Protein AF-A0A2N1MNB7-F1 (afdb_monomer)

Radius of gyration: 31.34 Å; Cα contacts (8 Å, |Δi|>4): 241; chains: 1; bounding box: 76×73×73 Å

Structure (mmCIF, N/CA/C/O backbone):
data_AF-A0A2N1MNB7-F1
#
_entry.id   AF-A0A2N1MNB7-F1
#
loop_
_atom_site.group_PDB
_atom_site.id
_atom_site.type_symbol
_atom_site.label_atom_id
_atom_site.label_alt_id
_atom_site.label_comp_id
_atom_site.label_asym_id
_atom_site.label_entity_id
_atom_site.label_seq_id
_atom_site.pdbx_PDB_ins_code
_atom_site.Cartn_x
_atom_site.Cartn_y
_atom_site.Cartn_z
_atom_site.occupancy
_atom_site.B_iso_or_equiv
_atom_site.auth_seq_id
_atom_site.auth_comp_id
_atom_site.auth_asym_id
_atom_site.auth_atom_id
_atom_site.pdbx_PDB_model_num
ATOM 1 N N . MET A 1 1 ? 41.362 -45.609 -21.503 1.00 34.69 1 MET A N 1
ATOM 2 C CA . MET A 1 1 ? 40.284 -44.668 -21.123 1.00 34.69 1 MET A CA 1
ATOM 3 C C . MET A 1 1 ? 40.619 -43.287 -21.673 1.00 34.69 1 MET A C 1
ATOM 5 O O . MET A 1 1 ? 41.520 -42.643 -21.159 1.00 34.69 1 MET A O 1
ATOM 9 N N . GLN A 1 2 ? 39.961 -42.861 -22.754 1.00 31.47 2 GLN A N 1
ATOM 10 C CA . GLN A 1 2 ? 40.048 -41.483 -23.252 1.00 31.47 2 GLN A CA 1
ATOM 11 C C . GLN A 1 2 ? 38.965 -40.651 -22.557 1.00 31.47 2 GLN A C 1
ATOM 13 O O . GLN A 1 2 ? 37.778 -40.860 -22.799 1.00 31.47 2 GLN A O 1
ATOM 18 N N . LEU A 1 3 ? 39.362 -39.713 -21.697 1.00 33.50 3 LEU A N 1
ATOM 19 C CA . LEU A 1 3 ? 38.457 -38.694 -21.170 1.00 33.50 3 LEU A CA 1
ATOM 20 C C . LEU A 1 3 ? 38.326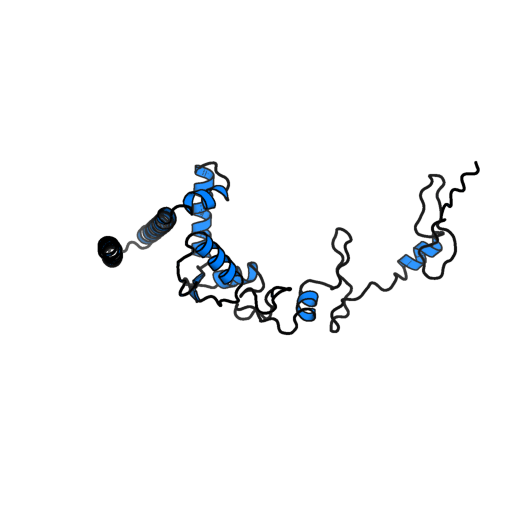 -37.576 -22.213 1.00 33.50 3 LEU A C 1
ATOM 22 O O . LEU A 1 3 ? 39.168 -36.687 -22.310 1.00 33.50 3 LEU A O 1
ATOM 26 N N . LYS A 1 4 ? 37.258 -37.633 -23.016 1.00 33.41 4 LYS A N 1
ATOM 27 C CA . LYS A 1 4 ? 36.781 -36.490 -23.804 1.00 33.41 4 LYS A CA 1
ATOM 28 C C . LYS A 1 4 ? 36.233 -35.439 -22.837 1.00 33.41 4 LYS A C 1
ATOM 30 O O . LYS A 1 4 ? 35.084 -35.531 -22.419 1.00 33.41 4 LYS A O 1
ATOM 35 N N . MET A 1 5 ? 37.023 -34.421 -22.504 1.00 36.34 5 MET A N 1
ATOM 36 C CA . MET A 1 5 ? 36.460 -33.182 -21.965 1.00 36.34 5 MET A CA 1
ATOM 37 C C . MET A 1 5 ? 35.874 -32.375 -23.126 1.00 36.34 5 MET A C 1
ATOM 39 O O . MET A 1 5 ? 36.604 -31.736 -23.883 1.00 36.34 5 MET A O 1
ATOM 43 N N . SER A 1 6 ? 34.549 -32.408 -23.292 1.00 40.34 6 SER A N 1
ATOM 44 C CA . SER A 1 6 ? 33.853 -31.460 -24.163 1.00 40.34 6 SER A CA 1
ATOM 45 C C . SER A 1 6 ? 33.857 -30.080 -23.497 1.00 40.34 6 SER A C 1
ATOM 47 O O . SER A 1 6 ? 32.916 -29.704 -22.801 1.00 40.34 6 SER A O 1
ATOM 49 N N . SER A 1 7 ? 34.936 -29.321 -23.679 1.00 43.44 7 SER A N 1
ATOM 50 C CA . SER A 1 7 ? 34.933 -27.893 -23.365 1.00 43.44 7 SER A CA 1
ATOM 51 C C . SER A 1 7 ? 34.082 -27.192 -24.421 1.00 43.44 7 SER A C 1
ATOM 53 O O . SER A 1 7 ? 34.514 -26.984 -25.559 1.00 43.44 7 SER A O 1
ATOM 55 N N . SER A 1 8 ? 32.831 -26.889 -24.078 1.00 56.19 8 SER A N 1
ATOM 56 C CA . SER A 1 8 ? 31.993 -25.990 -24.863 1.00 56.19 8 SER A CA 1
ATOM 57 C C . SER A 1 8 ? 32.656 -24.613 -24.849 1.00 56.19 8 SER A C 1
ATOM 59 O O . SER A 1 8 ? 32.482 -23.847 -23.901 1.00 56.19 8 SER A O 1
ATOM 61 N N . ARG A 1 9 ? 33.467 -24.311 -25.871 1.00 64.62 9 ARG A N 1
ATOM 62 C CA . ARG A 1 9 ? 34.079 -22.987 -26.033 1.00 64.62 9 ARG A CA 1
ATOM 63 C C . ARG A 1 9 ? 32.958 -21.950 -26.021 1.00 64.62 9 ARG A C 1
ATOM 65 O O . ARG A 1 9 ? 32.086 -21.995 -26.889 1.00 64.62 9 ARG A O 1
ATOM 72 N N . GLN A 1 10 ? 32.965 -21.047 -25.040 1.00 80.81 10 GLN A N 1
ATOM 73 C CA . GLN A 1 10 ? 32.006 -19.947 -25.003 1.00 80.81 10 GLN A CA 1
ATOM 74 C C . GLN A 1 10 ? 32.155 -19.126 -26.289 1.00 80.81 10 GLN A C 1
ATOM 76 O O . GLN A 1 10 ? 33.264 -18.798 -26.714 1.00 80.81 10 GLN A O 1
ATOM 81 N N . ILE A 1 11 ? 31.036 -18.870 -26.958 1.00 89.06 11 ILE A N 1
ATOM 82 C CA . ILE A 1 11 ? 30.972 -18.095 -28.199 1.00 89.06 11 ILE A CA 1
ATOM 83 C C . ILE A 1 11 ? 30.779 -16.625 -27.816 1.00 89.06 11 ILE A C 1
ATOM 85 O O . ILE A 1 11 ? 30.235 -16.320 -26.758 1.00 89.06 11 ILE A O 1
ATOM 89 N N . CYS A 1 12 ? 31.243 -15.707 -28.659 1.00 87.25 12 CYS A N 1
ATOM 90 C CA . CYS A 1 12 ? 31.043 -14.276 -28.481 1.00 87.25 12 CYS A CA 1
ATOM 91 C C . CYS A 1 12 ? 29.563 -13.931 -28.238 1.00 87.25 12 CYS A C 1
ATOM 93 O O . CYS A 1 12 ? 28.706 -14.260 -29.053 1.00 87.25 12 CYS A O 1
ATOM 95 N N . SER A 1 13 ? 29.283 -13.156 -27.189 1.00 84.38 13 SER A N 1
ATOM 96 C CA . SER A 1 13 ? 27.933 -12.703 -26.819 1.00 84.38 13 SER A CA 1
ATOM 97 C C . SER A 1 13 ? 27.313 -11.672 -27.774 1.00 84.38 13 SER A C 1
ATOM 99 O O . SER A 1 13 ? 26.183 -11.238 -27.560 1.00 84.38 13 SER A O 1
ATOM 101 N N . ARG A 1 14 ? 28.025 -11.234 -28.824 1.00 83.88 14 ARG A N 1
ATOM 102 C CA . ARG A 1 14 ? 27.486 -10.294 -29.818 1.00 83.88 14 ARG A CA 1
ATOM 103 C C . ARG A 1 14 ? 26.566 -11.042 -30.780 1.00 83.88 14 ARG A C 1
ATOM 105 O O . ARG A 1 14 ? 27.019 -11.949 -31.478 1.00 83.88 14 ARG A O 1
ATOM 112 N N . ASN A 1 15 ? 25.314 -10.597 -30.891 1.00 78.50 15 ASN A N 1
ATOM 113 C CA . ASN A 1 15 ? 24.361 -11.137 -31.864 1.00 78.50 15 ASN A CA 1
ATOM 114 C C . ASN A 1 15 ? 24.958 -11.119 -33.283 1.00 78.50 15 ASN A C 1
ATOM 116 O O . ASN A 1 15 ? 25.400 -10.080 -33.768 1.00 78.50 15 ASN A O 1
ATOM 120 N N . GLY A 1 16 ? 24.995 -12.286 -33.934 1.00 81.12 16 GLY A N 1
ATOM 121 C CA . GLY A 1 16 ? 25.565 -12.460 -35.276 1.00 81.12 16 GLY A CA 1
ATOM 122 C C . GLY A 1 16 ? 27.070 -12.761 -35.325 1.00 81.12 16 GLY A C 1
ATOM 123 O O . GLY A 1 16 ? 27.584 -13.067 -36.399 1.00 81.12 16 GLY A O 1
ATOM 124 N N . CYS A 1 17 ? 27.792 -12.745 -34.198 1.00 85.56 17 CYS A N 1
ATOM 125 C CA . CYS A 1 17 ? 29.195 -13.160 -34.145 1.00 85.56 17 CYS A CA 1
ATOM 126 C C . CYS A 1 17 ? 29.316 -14.640 -33.756 1.00 85.56 17 CYS A C 1
ATOM 128 O O . CYS A 1 17 ? 28.894 -15.037 -32.677 1.00 85.56 17 CYS A O 1
ATOM 130 N N . ARG A 1 18 ? 29.937 -15.461 -34.612 1.00 86.75 18 ARG A N 1
ATOM 131 C CA . ARG A 1 18 ? 30.176 -16.897 -34.345 1.00 86.75 18 ARG A CA 1
ATOM 132 C C . ARG A 1 18 ? 31.603 -17.206 -33.875 1.00 86.75 18 ARG A C 1
ATOM 134 O O . ARG A 1 18 ? 31.992 -18.367 -33.804 1.00 86.75 18 ARG A O 1
ATOM 141 N N . LYS A 1 19 ? 32.405 -16.174 -33.592 1.00 90.31 19 LYS A N 1
ATOM 142 C CA . LYS A 1 19 ? 33.779 -16.332 -33.094 1.00 90.31 19 LYS A CA 1
ATOM 143 C C . LYS A 1 19 ? 33.759 -16.762 -31.628 1.00 90.31 19 LYS A C 1
ATOM 145 O O . LYS A 1 19 ? 32.870 -16.358 -30.881 1.00 90.31 19 LYS A O 1
ATOM 150 N N . VAL A 1 20 ? 34.749 -17.546 -31.214 1.00 90.06 20 VAL A N 1
ATOM 151 C CA . VAL A 1 20 ? 34.935 -17.908 -29.801 1.00 90.06 20 VAL A CA 1
ATOM 152 C C . VAL A 1 20 ? 35.255 -16.669 -28.962 1.00 90.06 20 VAL A C 1
ATOM 154 O O . VAL A 1 20 ? 35.875 -15.723 -29.452 1.00 90.06 20 VAL A O 1
ATOM 157 N N . ALA A 1 21 ? 34.796 -16.667 -27.716 1.00 89.81 21 ALA A N 1
ATOM 158 C CA . ALA A 1 21 ? 35.138 -15.671 -26.714 1.00 89.81 21 ALA A CA 1
ATOM 159 C C . ALA A 1 21 ? 36.662 -15.567 -26.545 1.00 89.81 21 ALA A C 1
ATOM 161 O O . ALA A 1 21 ? 37.373 -16.570 -26.626 1.00 89.81 21 ALA A O 1
ATOM 162 N N . TYR A 1 22 ? 37.162 -14.347 -26.340 1.00 90.62 22 TYR A N 1
ATOM 163 C CA . TYR A 1 22 ? 38.584 -14.119 -26.113 1.00 90.62 22 TYR A CA 1
ATOM 164 C C . TYR A 1 22 ? 38.967 -14.640 -24.725 1.00 90.62 22 TYR A C 1
ATOM 166 O O . TYR A 1 22 ? 38.305 -14.318 -23.739 1.00 90.62 22 TYR A O 1
ATOM 174 N N . VAL A 1 23 ? 40.026 -15.444 -24.663 1.00 88.75 23 VAL A N 1
ATOM 175 C CA . VAL A 1 23 ? 40.555 -16.009 -23.419 1.00 88.75 23 VAL A CA 1
ATOM 176 C C . VAL A 1 23 ? 41.905 -15.362 -23.153 1.00 88.75 23 VAL A C 1
ATOM 178 O O . VAL A 1 23 ? 42.786 -15.390 -24.012 1.00 88.75 23 VAL A O 1
ATOM 181 N N . GLU A 1 24 ? 42.056 -14.750 -21.985 1.00 89.69 24 GLU A N 1
ATOM 182 C CA . GLU A 1 24 ? 43.336 -14.211 -21.535 1.00 89.69 24 GLU A CA 1
ATOM 183 C C . GLU A 1 24 ? 44.307 -15.327 -21.130 1.00 89.69 24 GLU A C 1
ATOM 185 O O . GLU A 1 24 ? 43.918 -16.460 -20.849 1.00 89.69 24 GLU A O 1
ATOM 190 N N . SER A 1 25 ? 45.598 -15.001 -21.053 1.00 87.38 25 SER A N 1
ATOM 191 C CA . SER A 1 25 ? 46.652 -15.933 -20.625 1.00 87.38 25 SER A CA 1
ATOM 192 C C . SER A 1 25 ? 46.465 -16.467 -19.198 1.00 87.38 25 SER A C 1
ATOM 194 O O . SER A 1 25 ? 46.975 -17.535 -18.875 1.00 87.38 25 SER A O 1
ATOM 196 N N . ASN A 1 26 ? 45.709 -15.754 -18.358 1.00 86.12 26 ASN A N 1
ATOM 197 C CA . ASN A 1 26 ? 45.309 -16.159 -17.005 1.00 86.12 26 ASN A CA 1
ATOM 198 C C . ASN A 1 26 ? 44.097 -17.121 -16.982 1.00 86.12 26 ASN A C 1
ATOM 200 O O . ASN A 1 26 ? 43.650 -17.510 -15.905 1.00 86.12 26 ASN A O 1
ATOM 204 N N . GLY A 1 27 ? 43.537 -17.481 -18.143 1.00 84.00 27 GLY A N 1
ATOM 205 C CA . GLY A 1 27 ? 42.348 -18.327 -18.261 1.00 84.00 27 GLY A CA 1
ATOM 206 C C . GLY A 1 27 ? 41.009 -17.598 -18.086 1.00 84.00 27 GLY A C 1
ATOM 207 O O . GLY A 1 27 ? 39.964 -18.245 -18.157 1.00 84.00 27 GLY A O 1
ATOM 208 N N . PHE A 1 28 ? 40.998 -16.275 -17.892 1.00 84.69 28 PHE A N 1
ATOM 209 C CA . PHE A 1 28 ? 39.769 -15.483 -17.847 1.00 84.69 28 PHE A CA 1
ATOM 210 C C . PHE A 1 28 ? 39.127 -15.408 -19.237 1.00 84.69 28 PHE A C 1
ATOM 212 O O . PHE A 1 28 ? 39.769 -15.032 -20.221 1.00 84.69 28 PHE A O 1
ATOM 219 N N . ILE A 1 29 ? 37.842 -15.756 -19.317 1.00 86.69 29 ILE A N 1
ATOM 220 C CA . ILE A 1 29 ? 37.074 -15.753 -20.564 1.00 86.69 29 ILE A CA 1
ATOM 221 C C . ILE A 1 29 ? 36.242 -14.473 -20.626 1.00 86.69 29 ILE A C 1
ATOM 223 O O . ILE A 1 29 ? 35.356 -14.245 -19.803 1.00 86.69 29 ILE A O 1
ATOM 227 N N . HIS A 1 30 ? 36.505 -13.639 -21.629 1.00 83.50 30 HIS A N 1
ATOM 228 C CA . HIS A 1 30 ? 35.740 -12.420 -21.872 1.00 83.50 30 HIS A CA 1
ATOM 229 C C . HIS A 1 30 ? 34.392 -12.728 -22.534 1.00 83.50 30 HIS A C 1
ATOM 231 O O . HIS A 1 30 ? 34.310 -13.635 -23.357 1.00 83.50 30 HIS A O 1
ATOM 237 N N . PRO A 1 31 ? 33.336 -11.922 -22.318 1.00 85.00 31 PRO A N 1
ATOM 238 C CA . PRO A 1 31 ? 32.047 -12.126 -22.990 1.00 85.00 31 PRO A CA 1
ATOM 239 C C . PRO A 1 31 ? 32.105 -11.958 -24.520 1.00 85.00 31 PRO A C 1
ATOM 241 O O . PRO A 1 31 ? 31.166 -12.313 -25.228 1.00 85.00 31 PRO A O 1
ATOM 244 N N . TYR A 1 32 ? 33.181 -11.380 -25.060 1.00 90.31 32 TYR A N 1
ATOM 245 C CA . TYR A 1 32 ? 33.308 -11.026 -26.473 1.00 90.31 32 TYR A CA 1
ATOM 246 C C . TYR A 1 32 ? 34.601 -11.587 -27.072 1.00 90.31 32 TYR A C 1
ATOM 248 O O . TYR A 1 32 ? 35.585 -11.797 -26.370 1.00 90.31 32 TYR A O 1
ATOM 256 N N . CYS A 1 33 ? 34.628 -11.795 -28.392 1.00 91.31 33 CYS A N 1
ATOM 257 C CA . CYS A 1 33 ? 35.814 -12.304 -29.095 1.00 91.31 33 CYS A CA 1
ATOM 258 C C . CYS A 1 33 ? 36.946 -11.270 -29.257 1.00 91.31 33 CYS A C 1
ATOM 260 O O . CYS A 1 33 ? 37.984 -11.587 -29.827 1.00 91.31 33 CYS A O 1
ATOM 262 N N . GLY A 1 34 ? 36.736 -10.020 -28.837 1.00 90.31 34 GLY A N 1
ATOM 263 C CA . GLY A 1 34 ? 37.726 -8.951 -28.937 1.00 90.31 34 GLY A CA 1
ATOM 264 C C . GLY A 1 34 ? 37.136 -7.563 -28.685 1.00 90.31 34 GLY A C 1
ATOM 265 O O . GLY A 1 34 ? 35.915 -7.401 -28.585 1.00 90.31 34 GLY A O 1
ATOM 266 N N . ARG A 1 35 ? 38.015 -6.552 -28.626 1.00 87.56 35 ARG A N 1
ATOM 267 C CA . ARG A 1 35 ? 37.660 -5.152 -28.318 1.00 87.56 35 ARG A CA 1
ATOM 268 C C . ARG A 1 35 ? 36.606 -4.576 -29.261 1.00 87.56 35 ARG A C 1
ATOM 270 O O . ARG A 1 35 ? 35.712 -3.887 -28.795 1.00 87.56 35 ARG A O 1
ATOM 277 N N . THR A 1 36 ? 36.663 -4.897 -30.553 1.00 88.00 36 THR A N 1
ATOM 278 C CA . THR A 1 36 ? 35.699 -4.401 -31.549 1.00 88.00 36 THR A CA 1
ATOM 279 C C . THR A 1 36 ? 34.275 -4.859 -31.242 1.00 88.00 36 THR A C 1
ATOM 281 O O . THR A 1 36 ? 33.364 -4.042 -31.199 1.00 88.00 36 THR A O 1
ATOM 284 N N . CYS A 1 37 ? 34.077 -6.150 -30.950 1.00 87.25 37 CYS A N 1
ATOM 285 C CA . CYS A 1 37 ? 32.754 -6.675 -30.603 1.00 87.25 37 CYS A CA 1
ATOM 286 C C . CYS A 1 37 ? 32.257 -6.146 -29.253 1.00 87.25 37 CYS A C 1
ATOM 288 O O . CYS A 1 37 ? 31.063 -5.903 -29.112 1.00 87.25 37 CYS A O 1
ATOM 290 N N . ALA A 1 38 ? 33.154 -5.933 -28.286 1.00 86.12 38 ALA A N 1
ATOM 291 C CA . ALA A 1 38 ? 32.799 -5.289 -27.024 1.00 86.12 38 ALA A CA 1
ATOM 292 C C . ALA A 1 38 ? 32.368 -3.823 -27.238 1.00 86.12 38 ALA A C 1
ATOM 294 O O . ALA A 1 38 ? 31.343 -3.397 -26.714 1.00 86.12 38 ALA A O 1
ATOM 295 N N . PHE A 1 39 ? 33.109 -3.068 -28.054 1.00 87.88 39 PHE A N 1
ATOM 296 C CA . PHE A 1 39 ? 32.839 -1.662 -28.362 1.00 87.88 39 PHE A CA 1
ATOM 297 C C . PHE A 1 39 ? 31.535 -1.468 -29.146 1.00 87.88 39 PHE A C 1
ATOM 299 O O . PHE A 1 39 ? 30.751 -0.575 -28.837 1.00 87.88 39 PHE A O 1
ATOM 306 N N . GLU A 1 40 ? 31.252 -2.333 -30.121 1.00 84.19 40 GLU A N 1
ATOM 307 C CA . GLU A 1 40 ? 29.995 -2.290 -30.876 1.00 84.19 40 GLU A CA 1
ATOM 308 C C . GLU A 1 40 ? 28.769 -2.516 -29.989 1.00 84.19 40 GLU A C 1
ATOM 310 O O . GLU A 1 40 ? 27.768 -1.831 -30.166 1.00 84.19 40 GLU A O 1
ATOM 315 N N . VAL A 1 41 ? 28.843 -3.441 -29.026 1.00 82.06 41 VAL A N 1
ATOM 316 C CA . VAL A 1 41 ? 27.742 -3.693 -28.082 1.00 82.06 41 VAL A CA 1
ATOM 317 C C . VAL A 1 41 ? 27.588 -2.548 -27.080 1.00 82.06 41 VAL A C 1
ATOM 319 O O . VAL A 1 41 ? 26.470 -2.242 -26.681 1.00 82.06 41 VAL A O 1
ATOM 322 N N . LEU A 1 42 ? 28.678 -1.878 -26.697 1.00 80.75 42 LEU A N 1
ATOM 323 C CA . LEU A 1 42 ? 28.610 -0.687 -25.846 1.00 80.75 42 LEU A CA 1
ATOM 324 C C . LEU A 1 42 ? 27.928 0.495 -26.553 1.00 80.75 42 LEU A C 1
ATOM 326 O O . LEU A 1 42 ? 27.146 1.203 -25.924 1.00 80.75 42 LEU A O 1
ATOM 330 N N . ASN A 1 43 ? 28.184 0.685 -27.851 1.00 80.44 43 ASN A N 1
ATOM 331 C CA . ASN A 1 43 ? 27.586 1.776 -28.631 1.00 80.44 43 ASN A CA 1
ATOM 332 C C . ASN A 1 43 ? 26.185 1.449 -29.162 1.00 80.44 43 ASN A C 1
ATOM 334 O O . ASN A 1 43 ? 25.362 2.346 -29.317 1.00 80.44 43 ASN A O 1
ATOM 338 N N . ASN A 1 44 ? 25.907 0.172 -29.423 1.00 73.75 44 ASN A N 1
ATOM 339 C CA . ASN A 1 44 ? 24.609 -0.331 -29.859 1.00 73.75 44 ASN A CA 1
ATOM 340 C C . ASN A 1 44 ? 24.131 -1.408 -28.879 1.00 73.75 44 ASN A C 1
ATOM 342 O O . ASN A 1 44 ? 24.135 -2.600 -29.218 1.00 73.75 44 ASN A O 1
ATOM 346 N N . PRO A 1 45 ? 23.749 -1.021 -27.648 1.00 65.25 45 PRO A N 1
ATOM 347 C CA . PRO A 1 45 ? 23.282 -1.981 -26.667 1.00 65.25 45 PRO A CA 1
ATOM 348 C C . PRO A 1 45 ? 22.056 -2.720 -27.216 1.00 65.25 45 PRO A C 1
ATOM 350 O O . PRO A 1 45 ? 21.198 -2.100 -27.858 1.00 65.25 45 PRO A O 1
ATOM 353 N N . PRO A 1 46 ? 21.942 -4.042 -26.981 1.00 63.97 46 PRO A N 1
ATOM 354 C CA . PRO A 1 46 ? 20.755 -4.783 -27.372 1.00 63.97 46 PRO A CA 1
ATOM 355 C C . PRO A 1 46 ? 19.513 -4.101 -26.782 1.00 63.97 46 PRO A C 1
ATOM 357 O O . PRO A 1 46 ? 19.580 -3.583 -25.660 1.00 63.97 46 PRO A O 1
ATOM 360 N N . PRO A 1 47 ? 18.384 -4.073 -27.515 1.00 64.44 47 PRO A N 1
ATOM 361 C CA . PRO A 1 47 ? 17.176 -3.403 -27.060 1.00 64.44 47 PRO A CA 1
ATOM 362 C C . PRO A 1 47 ? 16.798 -3.940 -25.683 1.00 64.44 47 PRO A C 1
ATOM 364 O O . PRO A 1 47 ? 16.459 -5.114 -25.525 1.00 64.44 47 PRO A O 1
ATOM 367 N N . THR A 1 48 ? 16.893 -3.080 -24.669 1.00 68.19 48 THR A N 1
ATOM 368 C CA . THR A 1 48 ? 16.544 -3.474 -23.312 1.00 68.19 48 THR A CA 1
ATOM 369 C C . THR A 1 48 ? 15.057 -3.822 -23.282 1.00 68.19 48 THR A C 1
ATOM 371 O O . THR A 1 48 ? 14.234 -3.111 -23.877 1.00 68.19 48 THR A O 1
ATOM 374 N N . PRO A 1 49 ? 14.676 -4.927 -22.618 1.00 77.88 49 PRO A N 1
ATOM 375 C CA . PRO A 1 49 ? 13.284 -5.328 -22.553 1.00 77.88 49 PRO A CA 1
ATOM 376 C C . PRO A 1 49 ? 12.420 -4.177 -22.026 1.00 77.88 49 PRO A C 1
ATOM 378 O O . PRO A 1 49 ? 12.704 -3.585 -20.979 1.00 77.88 49 PRO A O 1
ATOM 381 N N . ARG A 1 50 ? 11.364 -3.841 -22.772 1.00 87.69 50 ARG A N 1
ATOM 382 C CA . ARG A 1 50 ? 10.415 -2.790 -22.392 1.00 87.69 50 ARG A CA 1
ATOM 383 C C . ARG A 1 50 ? 9.467 -3.279 -21.301 1.00 87.69 50 ARG A C 1
ATOM 385 O O . ARG A 1 50 ? 9.294 -4.485 -21.083 1.00 87.69 50 ARG A O 1
ATOM 392 N N . CYS A 1 51 ? 8.866 -2.322 -20.602 1.00 90.94 51 CYS A N 1
ATOM 393 C CA . CYS A 1 51 ? 7.830 -2.563 -19.612 1.00 90.94 51 CYS A CA 1
ATOM 394 C C . CYS A 1 51 ? 6.706 -3.411 -20.215 1.00 90.94 51 CYS A C 1
ATOM 396 O O . CYS A 1 51 ? 6.175 -3.085 -21.269 1.00 90.94 51 CYS A O 1
ATOM 398 N N . LYS A 1 52 ? 6.276 -4.452 -19.502 1.00 91.56 52 LYS A N 1
ATOM 399 C CA . LYS A 1 52 ? 5.168 -5.331 -19.910 1.00 91.56 52 LYS A CA 1
ATOM 400 C C . LYS A 1 52 ? 3.789 -4.651 -19.905 1.00 91.56 52 LYS A C 1
ATOM 402 O O . LYS A 1 52 ? 2.805 -5.268 -20.277 1.00 91.56 52 LYS A O 1
ATOM 407 N N . ASN A 1 53 ? 3.703 -3.395 -19.466 1.00 88.81 53 ASN A N 1
ATOM 408 C CA . ASN A 1 53 ? 2.455 -2.636 -19.465 1.00 88.81 53 ASN A CA 1
ATOM 409 C C . ASN A 1 53 ? 2.238 -2.054 -20.878 1.00 88.81 53 ASN A C 1
ATOM 411 O O . ASN A 1 53 ? 3.048 -1.211 -21.261 1.00 88.81 53 ASN A O 1
ATOM 415 N N . PRO A 1 54 ? 1.179 -2.431 -21.628 1.00 84.94 54 PRO A N 1
ATOM 416 C CA . PRO A 1 54 ? 0.990 -2.037 -23.031 1.00 84.94 54 PRO A CA 1
ATOM 417 C C . PRO A 1 54 ? 0.964 -0.524 -23.263 1.00 84.94 54 PRO A C 1
ATOM 419 O O . PRO A 1 54 ? 1.343 -0.053 -24.328 1.00 84.94 54 PRO A O 1
ATOM 422 N N . VAL A 1 55 ? 0.555 0.247 -22.251 1.00 86.69 55 VAL A N 1
ATOM 423 C CA . VAL A 1 55 ? 0.498 1.716 -22.311 1.00 86.69 55 VAL A CA 1
ATOM 424 C C . VAL A 1 55 ? 1.807 2.398 -21.886 1.00 86.69 55 VAL A C 1
ATOM 426 O O . VAL A 1 55 ? 1.856 3.618 -21.756 1.00 86.69 55 VAL A O 1
ATOM 429 N N . CYS A 1 56 ? 2.874 1.640 -21.614 1.00 87.44 56 CYS A N 1
ATOM 430 C CA . CYS A 1 56 ? 4.155 2.171 -21.158 1.00 87.44 56 CYS A CA 1
ATOM 431 C C . CYS A 1 56 ? 5.313 1.702 -22.045 1.00 87.44 56 CYS A C 1
ATOM 433 O O . CYS A 1 56 ? 5.607 0.516 -22.136 1.00 87.44 56 CYS A O 1
ATOM 435 N N . SER A 1 57 ? 6.044 2.654 -22.624 1.00 88.31 57 SER A N 1
ATOM 436 C CA . SER A 1 57 ? 7.213 2.402 -23.478 1.00 88.31 57 SER A CA 1
ATOM 437 C C . SER A 1 57 ? 8.557 2.428 -22.735 1.00 88.31 57 SER A C 1
ATOM 439 O O . SER A 1 57 ? 9.606 2.276 -23.360 1.00 88.31 57 SER A O 1
ATOM 441 N N . ARG A 1 58 ? 8.552 2.618 -21.407 1.00 89.75 58 ARG A N 1
ATOM 442 C CA . ARG A 1 58 ? 9.774 2.710 -20.588 1.00 89.75 58 ARG A CA 1
ATOM 443 C C . ARG A 1 58 ? 10.495 1.363 -20.496 1.00 89.75 58 ARG A C 1
ATOM 445 O O . ARG A 1 58 ? 9.870 0.307 -20.590 1.00 89.75 58 ARG A O 1
ATOM 452 N N . GLN A 1 59 ? 11.802 1.404 -20.252 1.00 88.56 59 GLN A N 1
ATOM 453 C CA . GLN A 1 59 ? 12.613 0.209 -19.998 1.00 88.56 59 GLN A CA 1
ATOM 454 C C . GLN A 1 59 ? 12.196 -0.475 -18.686 1.00 88.56 59 GLN A C 1
ATOM 456 O O . GLN A 1 59 ? 11.686 0.176 -17.769 1.00 88.56 59 GLN A O 1
ATOM 461 N N . ARG A 1 60 ? 12.382 -1.796 -18.598 1.00 91.44 60 ARG A N 1
ATOM 462 C CA . ARG A 1 60 ? 12.178 -2.558 -17.357 1.00 91.44 60 ARG A CA 1
ATOM 463 C C . ARG A 1 60 ? 13.078 -2.044 -16.235 1.00 91.44 60 ARG A C 1
ATOM 465 O O . ARG A 1 60 ? 14.208 -1.638 -16.480 1.00 91.44 60 ARG A O 1
ATOM 472 N N . TYR A 1 61 ? 12.563 -2.068 -15.009 1.00 89.56 61 TYR A N 1
ATOM 473 C CA . TYR A 1 61 ? 13.344 -1.688 -13.838 1.00 89.56 61 TYR A CA 1
ATOM 474 C C . TYR A 1 61 ? 14.375 -2.777 -13.540 1.00 89.56 61 TYR A C 1
ATOM 476 O O . TYR A 1 61 ? 14.026 -3.959 -13.514 1.00 89.56 61 TYR A O 1
ATOM 484 N N . ILE A 1 62 ? 15.618 -2.362 -13.319 1.00 86.62 62 ILE A N 1
ATOM 485 C CA . ILE A 1 62 ? 16.708 -3.207 -12.838 1.00 86.62 62 ILE A CA 1
ATOM 486 C C . ILE A 1 62 ? 17.067 -2.666 -11.459 1.00 86.62 62 ILE A C 1
ATOM 488 O O . ILE A 1 62 ? 17.307 -1.464 -11.312 1.00 86.62 62 ILE A O 1
ATOM 492 N N . ASP A 1 63 ? 17.013 -3.517 -10.441 1.00 85.31 63 ASP A N 1
ATOM 493 C CA . ASP A 1 63 ? 17.427 -3.107 -9.102 1.00 85.31 63 ASP A CA 1
ATOM 494 C C . ASP A 1 63 ? 18.964 -3.027 -8.989 1.00 85.31 63 ASP A C 1
ATOM 496 O O . ASP A 1 63 ? 19.681 -3.523 -9.861 1.00 85.31 63 ASP A O 1
ATOM 500 N N . PRO A 1 64 ? 19.512 -2.401 -7.930 1.00 87.31 64 PRO A N 1
ATOM 501 C CA . PRO A 1 64 ? 20.962 -2.336 -7.727 1.00 87.31 64 PRO A CA 1
ATOM 502 C C . PRO A 1 64 ? 21.642 -3.710 -7.610 1.00 87.31 64 PRO A C 1
ATOM 504 O O . PRO A 1 64 ? 22.857 -3.801 -7.752 1.00 87.31 64 PRO A O 1
ATOM 507 N N . SER A 1 65 ? 20.871 -4.769 -7.350 1.00 85.12 65 SER A N 1
ATOM 508 C CA . SER A 1 65 ? 21.336 -6.156 -7.292 1.00 85.12 65 SER A CA 1
ATOM 509 C C . SER A 1 65 ? 21.389 -6.826 -8.673 1.00 85.12 65 SER A C 1
ATOM 511 O O . SER A 1 65 ? 21.828 -7.968 -8.775 1.00 85.12 65 SER A O 1
ATOM 513 N N . GLY A 1 66 ? 20.960 -6.133 -9.733 1.00 81.50 66 GLY A N 1
ATOM 514 C CA . GLY A 1 66 ? 20.964 -6.623 -11.110 1.00 81.50 66 GLY A CA 1
ATOM 515 C C . GLY A 1 66 ? 19.735 -7.451 -11.498 1.00 81.50 66 GLY A C 1
ATOM 516 O O . GLY A 1 66 ? 19.678 -7.956 -12.618 1.00 81.50 66 GLY A O 1
ATOM 517 N N . ILE A 1 67 ? 18.732 -7.588 -10.626 1.00 84.06 67 ILE A N 1
ATOM 518 C CA . ILE A 1 67 ? 17.491 -8.302 -10.937 1.00 84.06 67 ILE A CA 1
ATOM 519 C C . ILE A 1 67 ? 16.620 -7.413 -11.821 1.00 84.06 67 ILE A C 1
ATOM 521 O O . ILE A 1 67 ? 16.259 -6.287 -11.468 1.00 84.06 67 ILE A O 1
ATOM 525 N N . GLN A 1 68 ? 16.240 -7.951 -12.976 1.00 87.19 68 GLN A N 1
ATOM 526 C CA . GLN A 1 68 ? 15.352 -7.288 -13.917 1.00 87.19 68 GLN A CA 1
ATOM 527 C C . GLN A 1 68 ? 13.890 -7.683 -13.675 1.00 87.19 68 GLN A C 1
ATOM 529 O O . GLN A 1 68 ? 13.530 -8.857 -13.713 1.00 87.19 68 GLN A O 1
ATOM 534 N N . TYR A 1 69 ? 13.022 -6.689 -13.501 1.00 88.25 69 TYR A N 1
ATOM 535 C CA . TYR A 1 69 ? 11.587 -6.885 -13.282 1.00 88.25 69 TYR A CA 1
ATOM 536 C C . TYR A 1 69 ? 10.794 -6.709 -14.580 1.00 88.25 69 TYR A C 1
ATOM 538 O O . TYR A 1 69 ? 11.131 -5.866 -15.401 1.00 88.25 69 TYR A O 1
ATOM 546 N N . ASP A 1 70 ? 9.665 -7.409 -14.731 1.00 90.25 70 ASP A N 1
ATOM 547 C CA . ASP A 1 70 ? 8.758 -7.320 -15.898 1.00 90.25 70 ASP A CA 1
ATOM 548 C C . ASP A 1 70 ? 8.256 -5.896 -16.222 1.00 90.25 70 ASP A C 1
ATOM 550 O O . ASP A 1 70 ? 7.837 -5.604 -17.346 1.00 90.25 70 ASP A O 1
ATOM 554 N N . TYR A 1 71 ? 8.281 -4.994 -15.242 1.00 92.12 71 TYR A N 1
ATOM 555 C CA . TYR A 1 71 ? 7.725 -3.648 -15.342 1.00 92.12 71 TYR A CA 1
ATOM 556 C C . TYR A 1 71 ? 8.788 -2.585 -15.060 1.00 92.12 71 TYR A C 1
ATOM 558 O O . TYR A 1 71 ? 9.713 -2.806 -14.285 1.00 92.12 71 TYR A O 1
ATOM 566 N N . CYS A 1 72 ? 8.608 -1.378 -15.605 1.00 91.25 72 CYS A N 1
ATOM 567 C CA . CYS A 1 72 ? 9.466 -0.221 -15.312 1.00 91.25 72 CYS A CA 1
ATOM 568 C C . CYS A 1 72 ? 9.319 0.307 -13.873 1.00 91.25 72 CYS A C 1
ATOM 570 O O . CYS A 1 72 ? 9.979 1.263 -13.479 1.00 91.25 72 CYS A O 1
ATOM 572 N N . GLY A 1 73 ? 8.382 -0.245 -13.099 1.00 88.31 73 GLY A N 1
ATOM 573 C CA . GLY A 1 73 ? 8.158 0.126 -11.712 1.00 88.31 73 GLY A CA 1
ATOM 574 C C . GLY A 1 73 ? 6.822 -0.371 -11.168 1.00 88.31 73 GLY A C 1
ATOM 575 O O . GLY A 1 73 ? 5.934 -0.817 -11.902 1.00 88.31 73 GLY A O 1
ATOM 576 N N . LYS A 1 74 ? 6.656 -0.224 -9.849 1.00 83.44 74 LYS A N 1
ATOM 577 C CA . LYS A 1 74 ? 5.495 -0.723 -9.087 1.00 83.44 74 LYS A CA 1
ATOM 578 C C . LYS A 1 74 ? 4.148 -0.178 -9.578 1.00 83.44 74 LYS A C 1
ATOM 580 O O . LYS A 1 74 ? 3.128 -0.837 -9.399 1.00 83.44 74 LYS A O 1
ATOM 585 N N . ASN A 1 75 ? 4.118 1.027 -10.149 1.00 81.94 75 ASN A N 1
ATOM 586 C CA . ASN A 1 75 ? 2.881 1.626 -10.661 1.00 81.94 75 ASN A CA 1
ATOM 587 C C . ASN A 1 75 ? 2.424 0.959 -11.963 1.00 81.94 75 ASN A C 1
ATOM 589 O O . ASN A 1 75 ? 1.254 0.611 -12.069 1.00 81.94 75 ASN A O 1
ATOM 593 N N . CYS A 1 76 ? 3.339 0.729 -12.911 1.00 85.81 76 CYS A N 1
ATOM 594 C CA . CYS A 1 76 ? 3.011 0.034 -14.158 1.00 85.81 76 CYS A CA 1
ATOM 595 C C . CYS A 1 76 ? 2.626 -1.424 -13.907 1.00 85.81 76 CYS A C 1
ATOM 597 O O . CYS A 1 76 ? 1.670 -1.901 -14.509 1.00 85.81 76 CYS A O 1
ATOM 599 N N . ALA A 1 77 ? 3.297 -2.091 -12.961 1.00 86.12 77 ALA A N 1
ATOM 600 C CA . ALA A 1 77 ? 2.891 -3.419 -12.508 1.00 86.12 77 ALA A CA 1
ATOM 601 C C . ALA A 1 77 ? 1.442 -3.416 -11.993 1.00 86.12 77 ALA A C 1
ATOM 603 O O . ALA A 1 77 ? 0.620 -4.202 -12.449 1.00 86.12 77 ALA A O 1
ATOM 604 N N . ARG A 1 78 ? 1.092 -2.481 -11.098 1.00 79.25 78 ARG A N 1
ATOM 605 C CA . ARG A 1 78 ? -0.268 -2.371 -10.544 1.00 79.25 78 ARG A CA 1
ATOM 606 C C . ARG A 1 78 ? -1.328 -2.037 -11.593 1.00 79.25 78 ARG A C 1
ATOM 608 O O . ARG A 1 78 ? -2.394 -2.641 -11.578 1.00 79.25 78 ARG A O 1
ATOM 615 N N . GLN A 1 79 ? -1.046 -1.094 -12.491 1.00 78.50 79 GLN A N 1
ATOM 616 C CA . GLN A 1 79 ? -1.978 -0.705 -13.554 1.00 78.50 79 GLN A CA 1
ATOM 617 C C . GLN A 1 79 ? -2.257 -1.858 -14.518 1.00 78.50 79 GLN A C 1
ATOM 619 O O . GLN A 1 79 ? -3.412 -2.079 -14.868 1.00 78.50 79 GLN A O 1
ATOM 624 N N . HIS A 1 80 ? -1.218 -2.599 -14.908 1.00 82.56 80 HIS A N 1
ATOM 625 C CA . HIS A 1 80 ? -1.358 -3.710 -15.841 1.00 82.56 80 HIS A CA 1
ATOM 626 C C . HIS A 1 80 ? -2.032 -4.931 -15.202 1.00 82.56 80 HIS A C 1
ATOM 628 O O . HIS A 1 80 ? -2.938 -5.513 -15.788 1.00 82.56 80 HIS A O 1
ATOM 634 N N . LEU A 1 81 ? -1.630 -5.305 -13.982 1.00 78.88 81 LEU A N 1
ATOM 635 C CA . LEU A 1 81 ? -2.153 -6.498 -13.305 1.00 78.88 81 LEU A CA 1
ATOM 636 C C . LEU A 1 81 ? -3.587 -6.316 -12.790 1.00 78.88 81 LEU A C 1
ATOM 638 O O . LEU A 1 81 ? -4.344 -7.286 -12.713 1.00 78.88 81 LEU A O 1
ATOM 642 N N . ASN A 1 82 ? -3.971 -5.089 -12.425 1.00 74.44 82 ASN A N 1
ATOM 643 C CA . ASN A 1 82 ? -5.319 -4.797 -11.951 1.00 74.44 82 ASN A CA 1
ATOM 644 C C . ASN A 1 82 ? -5.830 -3.423 -12.438 1.00 74.44 82 ASN A C 1
ATOM 646 O O . ASN A 1 82 ? -5.885 -2.457 -11.663 1.00 74.44 82 ASN A O 1
ATOM 650 N N . PRO A 1 83 ? -6.275 -3.325 -13.707 1.00 70.12 83 PRO A N 1
ATOM 651 C CA . PRO A 1 83 ? -6.794 -2.086 -14.286 1.00 70.12 83 PRO A CA 1
ATOM 652 C C . PRO A 1 83 ? -8.105 -1.610 -13.644 1.00 70.12 83 PRO A C 1
ATOM 654 O O . PRO A 1 83 ? -8.457 -0.440 -13.802 1.00 70.12 83 PRO A O 1
ATOM 657 N N . LYS A 1 84 ? -8.772 -2.442 -12.832 1.00 74.50 84 LYS A N 1
ATOM 658 C CA . LYS A 1 84 ? -9.983 -2.095 -12.066 1.00 74.50 84 LYS A CA 1
ATOM 659 C C . LYS A 1 84 ? -9.731 -1.873 -10.565 1.00 74.50 84 LYS A C 1
ATOM 661 O O . LYS A 1 84 ? -10.686 -1.769 -9.805 1.00 74.50 84 LYS A O 1
ATOM 666 N N . ALA A 1 85 ? -8.470 -1.815 -10.125 1.00 76.88 85 ALA A N 1
ATOM 667 C CA . ALA A 1 85 ? -8.146 -1.538 -8.726 1.00 76.88 85 ALA A CA 1
ATOM 668 C C . ALA A 1 85 ? -8.750 -0.204 -8.257 1.00 76.88 85 ALA A C 1
ATOM 670 O O . ALA A 1 85 ? -8.697 0.790 -8.984 1.00 76.88 85 ALA A O 1
ATOM 671 N N . LEU A 1 86 ? -9.271 -0.200 -7.029 1.00 86.44 86 LEU A N 1
ATOM 672 C CA . LEU A 1 86 ? -9.833 0.978 -6.373 1.00 86.44 86 LEU A CA 1
ATOM 673 C C . LEU A 1 86 ? -8.772 2.075 -6.185 1.00 86.44 86 LEU A C 1
ATOM 675 O O . LEU A 1 86 ? -7.566 1.810 -6.086 1.00 86.44 86 LEU A O 1
ATOM 679 N N . ASN A 1 87 ? -9.230 3.322 -6.115 1.00 89.88 87 ASN A N 1
ATOM 680 C CA . ASN A 1 87 ? -8.383 4.455 -5.759 1.00 89.88 87 ASN A CA 1
ATOM 681 C C . ASN A 1 87 ? -8.235 4.569 -4.240 1.00 89.88 87 ASN A C 1
ATOM 683 O O . ASN A 1 87 ? -9.057 4.070 -3.475 1.00 89.88 87 ASN A O 1
ATOM 687 N N . CYS A 1 88 ? -7.149 5.209 -3.817 1.00 92.06 88 CYS A N 1
ATOM 688 C CA . CYS A 1 88 ? -6.868 5.509 -2.419 1.00 92.06 88 CYS A CA 1
ATOM 689 C C . CYS A 1 88 ? -7.990 6.350 -1.797 1.00 92.06 88 CYS A C 1
ATOM 691 O O . CYS A 1 88 ? -8.428 7.322 -2.405 1.00 92.06 88 CYS A O 1
ATOM 693 N N . SER A 1 89 ? -8.389 6.026 -0.564 1.00 91.25 89 SER A N 1
ATOM 694 C CA . SER A 1 89 ? -9.443 6.750 0.161 1.00 91.25 89 SER A CA 1
ATOM 695 C C . SER A 1 89 ? -9.084 8.202 0.489 1.00 91.25 89 SER A C 1
ATOM 697 O O . SER A 1 89 ? -9.977 9.036 0.583 1.00 91.25 89 SER A O 1
ATOM 699 N N . ARG A 1 90 ? -7.788 8.521 0.638 1.00 91.62 90 ARG A N 1
ATOM 700 C CA . ARG A 1 90 ? -7.329 9.892 0.910 1.00 91.62 90 ARG A CA 1
ATOM 701 C C . ARG A 1 90 ? -7.835 10.879 -0.163 1.00 91.62 90 ARG A C 1
ATOM 703 O O . ARG A 1 90 ? -7.521 10.673 -1.343 1.00 91.62 90 ARG A O 1
ATOM 710 N N . PRO A 1 91 ? -8.459 12.008 0.227 1.00 87.75 91 PRO A N 1
ATOM 711 C CA . PRO A 1 91 ? -8.826 13.080 -0.691 1.00 87.75 91 PRO A CA 1
ATOM 712 C C . PRO A 1 91 ? -7.639 13.535 -1.547 1.00 87.75 91 PRO A C 1
ATOM 714 O O . PRO A 1 91 ? -6.512 13.669 -1.062 1.00 87.75 91 PRO A O 1
ATOM 717 N N . ASN A 1 92 ? -7.885 13.770 -2.835 1.00 87.81 92 ASN A N 1
ATOM 718 C CA . ASN A 1 92 ? -6.885 14.204 -3.821 1.00 87.81 92 ASN A CA 1
ATOM 719 C C . ASN A 1 92 ? -5.761 13.186 -4.120 1.00 87.81 92 ASN A C 1
ATOM 721 O O . ASN A 1 92 ? -4.785 13.522 -4.793 1.00 87.81 92 ASN A O 1
ATOM 725 N N . CYS A 1 93 ? -5.874 11.927 -3.677 1.00 90.31 93 CYS A N 1
ATOM 726 C CA . CYS A 1 93 ? -4.917 10.878 -4.025 1.00 90.31 93 CYS A CA 1
ATOM 727 C C . CYS A 1 93 ? -5.436 9.966 -5.148 1.00 90.31 93 CYS A C 1
ATOM 729 O O . CYS A 1 93 ? -6.143 8.996 -4.904 1.00 90.31 93 CYS A O 1
ATOM 731 N N . GLN A 1 94 ? -4.980 10.192 -6.382 1.00 87.81 94 GLN A N 1
ATOM 732 C CA . GLN A 1 94 ? -5.340 9.363 -7.548 1.00 87.81 94 GLN A CA 1
ATOM 733 C C . GLN A 1 94 ? -4.503 8.074 -7.680 1.00 87.81 94 GLN A C 1
ATOM 735 O O . GLN A 1 94 ? -4.406 7.467 -8.748 1.00 87.81 94 GLN A O 1
ATOM 740 N N . LYS A 1 95 ? -3.822 7.654 -6.606 1.00 88.06 95 LYS A N 1
ATOM 741 C CA . LYS A 1 95 ? -3.027 6.421 -6.614 1.00 88.06 95 LYS A CA 1
ATOM 742 C C . LYS A 1 95 ? -3.940 5.227 -6.357 1.00 88.06 95 LYS A C 1
ATOM 744 O O . LYS A 1 95 ? -4.733 5.238 -5.422 1.00 88.06 95 LYS A O 1
ATOM 749 N N . ARG A 1 96 ? -3.746 4.161 -7.132 1.00 87.25 96 ARG A N 1
ATOM 750 C CA . ARG A 1 96 ? -4.420 2.874 -6.924 1.00 87.25 96 ARG A CA 1
ATOM 751 C C . ARG A 1 96 ? -3.949 2.211 -5.636 1.00 87.25 96 ARG A C 1
ATOM 753 O O . ARG A 1 96 ? -2.741 2.209 -5.346 1.00 87.25 96 ARG A O 1
ATOM 760 N N . VAL A 1 97 ? -4.890 1.631 -4.900 1.00 89.81 97 VAL A N 1
ATOM 761 C CA . VAL A 1 97 ? -4.583 0.839 -3.709 1.00 89.81 97 VAL A CA 1
ATOM 762 C C . VAL A 1 97 ? -3.938 -0.485 -4.086 1.00 89.81 97 VAL A C 1
ATOM 764 O O . VAL A 1 97 ? -3.992 -0.930 -5.234 1.00 89.81 97 VAL A O 1
ATOM 767 N N . TYR A 1 98 ? -3.272 -1.101 -3.117 1.00 87.12 98 TYR A N 1
ATOM 768 C CA . TYR A 1 98 ? -2.873 -2.489 -3.270 1.00 87.12 98 TYR A CA 1
ATOM 769 C C . TYR A 1 98 ? -4.115 -3.379 -3.186 1.00 87.12 98 TYR A C 1
ATOM 771 O O . TYR A 1 98 ? -4.977 -3.182 -2.329 1.00 87.12 98 TYR A O 1
ATOM 779 N N . THR A 1 99 ? -4.172 -4.354 -4.083 1.00 87.94 99 THR A N 1
ATOM 780 C CA . THR A 1 99 ? -5.181 -5.406 -4.117 1.00 87.94 99 THR A CA 1
ATOM 781 C C . THR A 1 99 ? -4.445 -6.733 -4.058 1.00 87.94 99 THR A C 1
ATOM 783 O O . THR A 1 99 ? -3.395 -6.871 -4.693 1.00 87.94 99 THR A O 1
ATOM 786 N N . ASP A 1 100 ? -4.982 -7.684 -3.305 1.00 85.50 100 ASP A N 1
ATOM 787 C CA . ASP A 1 100 ? -4.398 -9.012 -3.184 1.00 85.50 100 ASP A CA 1
ATOM 788 C C . ASP A 1 100 ? -4.328 -9.693 -4.577 1.00 85.50 100 ASP A C 1
ATOM 790 O O . ASP A 1 100 ? -5.322 -9.698 -5.314 1.00 85.50 100 ASP A O 1
ATOM 794 N N . PRO A 1 101 ? -3.156 -10.220 -4.992 1.00 83.31 101 PRO A N 1
ATOM 795 C CA . PRO A 1 101 ? -2.995 -10.899 -6.277 1.00 83.31 101 PRO A CA 1
ATOM 796 C C . PRO A 1 101 ? -3.843 -12.166 -6.426 1.00 83.31 101 PRO A C 1
ATOM 798 O O . PRO A 1 101 ? -4.226 -12.497 -7.547 1.00 83.31 101 PRO A O 1
ATOM 801 N N . GLN A 1 102 ? -4.110 -12.865 -5.321 1.00 85.12 102 GLN A N 1
ATOM 802 C CA . GLN A 1 102 ? -4.895 -14.098 -5.281 1.00 85.12 102 GLN A CA 1
ATOM 803 C C . GLN A 1 102 ? -6.390 -13.792 -5.203 1.00 85.12 102 GLN A C 1
ATOM 805 O O . GLN A 1 102 ? -7.195 -14.442 -5.866 1.00 85.12 102 GLN A O 1
ATOM 810 N N . ASP A 1 103 ? -6.767 -12.766 -4.439 1.00 87.69 103 ASP A N 1
ATOM 811 C CA . ASP A 1 103 ? -8.159 -12.346 -4.287 1.00 87.69 103 ASP A CA 1
ATOM 812 C C . ASP A 1 103 ? -8.337 -10.857 -4.594 1.00 87.69 103 ASP A C 1
ATOM 814 O O . ASP A 1 103 ? -8.238 -9.987 -3.728 1.00 87.69 103 ASP A O 1
ATOM 818 N N . LYS A 1 104 ? -8.701 -10.561 -5.847 1.00 85.00 104 LYS A N 1
ATOM 819 C CA . LYS A 1 104 ? -8.891 -9.185 -6.334 1.00 85.00 104 LYS A CA 1
ATOM 820 C C . LYS A 1 104 ? -9.996 -8.405 -5.605 1.00 85.00 104 LYS A C 1
ATOM 822 O O . LYS A 1 104 ? -10.135 -7.207 -5.850 1.00 85.00 104 LYS A O 1
ATOM 827 N N . LYS A 1 105 ? -10.798 -9.049 -4.747 1.00 88.94 105 LYS A N 1
ATOM 828 C CA . LYS A 1 105 ? -11.774 -8.358 -3.895 1.00 88.94 105 LYS A CA 1
ATOM 829 C C . LYS A 1 105 ? -11.138 -7.779 -2.638 1.00 88.94 105 LYS A C 1
ATOM 831 O O . LYS A 1 105 ? -11.723 -6.856 -2.088 1.00 88.94 105 LYS A O 1
ATOM 836 N N . LYS A 1 106 ? -9.978 -8.278 -2.194 1.00 91.94 106 LYS A N 1
ATOM 837 C CA . LYS A 1 106 ? -9.293 -7.826 -0.976 1.00 91.94 106 LYS A CA 1
ATOM 838 C C . LYS A 1 106 ? -8.313 -6.699 -1.267 1.00 91.94 106 LYS A C 1
ATOM 840 O O . LYS A 1 106 ? -7.506 -6.791 -2.191 1.00 91.94 106 LYS A O 1
ATOM 845 N N . PHE A 1 107 ? -8.359 -5.632 -0.479 1.00 91.94 107 PHE A N 1
ATOM 846 C CA . PHE A 1 107 ? -7.562 -4.427 -0.729 1.00 91.94 107 PHE A CA 1
ATOM 847 C C . PHE A 1 107 ? -7.230 -3.667 0.556 1.00 91.94 107 PHE A C 1
ATOM 849 O O . PHE A 1 107 ? -7.833 -3.905 1.592 1.00 91.94 107 PHE A O 1
ATOM 856 N N . TYR A 1 108 ? -6.294 -2.722 0.487 1.00 91.62 108 TYR A N 1
ATOM 857 C CA . TYR A 1 108 ? -6.127 -1.707 1.536 1.00 91.62 108 TYR A CA 1
ATOM 858 C C . TYR A 1 108 ? -6.894 -0.436 1.175 1.00 91.62 108 TYR A C 1
ATOM 860 O O . TYR A 1 108 ? -6.885 -0.039 0.015 1.00 91.62 108 TYR A O 1
ATOM 868 N N . SER A 1 109 ? -7.469 0.269 2.152 1.00 91.94 109 SER A N 1
ATOM 869 C CA . SER A 1 109 ? -8.068 1.599 1.917 1.00 91.94 109 SER A CA 1
ATOM 870 C C . SER A 1 109 ? -7.065 2.645 1.385 1.00 91.94 109 SER A C 1
ATOM 872 O O . SER A 1 109 ? -7.421 3.551 0.632 1.00 91.94 109 SER A O 1
ATOM 874 N N . TYR A 1 110 ? -5.778 2.523 1.731 1.00 91.38 110 TYR A N 1
ATOM 875 C CA . TYR A 1 110 ? -4.740 3.491 1.360 1.00 91.38 110 TYR A CA 1
ATOM 876 C C . TYR A 1 110 ? -3.699 2.889 0.423 1.00 91.38 110 TYR A C 1
ATOM 878 O O . TYR A 1 110 ? -3.297 1.736 0.559 1.00 91.38 110 TYR A O 1
ATOM 886 N N . CYS A 1 111 ? -3.181 3.702 -0.502 1.00 89.62 111 CYS A N 1
ATOM 887 C CA . CYS A 1 111 ? -2.135 3.254 -1.425 1.00 89.62 111 CYS A CA 1
ATOM 888 C C . CYS A 1 111 ? -0.772 3.017 -0.753 1.00 89.62 111 CYS A C 1
ATOM 890 O O . CYS A 1 111 ? 0.096 2.372 -1.340 1.00 89.62 111 CYS A O 1
ATOM 892 N N . SER A 1 112 ? -0.546 3.609 0.422 1.00 89.25 112 SER A N 1
ATOM 893 C CA . SER A 1 112 ? 0.659 3.436 1.233 1.00 89.25 112 SER A CA 1
ATOM 894 C C . SER A 1 112 ? 0.446 3.953 2.656 1.00 89.25 112 SER A C 1
ATOM 896 O O . SER A 1 112 ? -0.403 4.817 2.893 1.00 89.25 112 SER A O 1
ATOM 898 N N . SER A 1 113 ? 1.289 3.497 3.585 1.00 87.62 113 SER A N 1
ATOM 899 C CA . SER A 1 113 ? 1.352 4.015 4.959 1.00 87.62 113 SER A CA 1
ATOM 900 C C . SER A 1 113 ? 1.624 5.522 5.000 1.00 87.62 113 SER A C 1
ATOM 902 O O . SER A 1 113 ? 0.978 6.249 5.745 1.00 87.62 113 SER A O 1
ATOM 904 N N . ALA A 1 114 ? 2.524 6.025 4.151 1.00 89.25 114 ALA A N 1
ATOM 905 C CA . ALA A 1 114 ? 2.801 7.458 4.045 1.00 89.25 114 ALA A CA 1
ATOM 906 C C . ALA A 1 114 ? 1.562 8.268 3.627 1.00 89.25 114 ALA A C 1
ATOM 908 O O . ALA A 1 114 ? 1.368 9.386 4.099 1.00 89.25 114 ALA A O 1
ATOM 909 N N . CYS A 1 115 ? 0.712 7.708 2.759 1.00 90.88 115 CYS A N 1
ATOM 910 C CA . CYS A 1 115 ? -0.527 8.357 2.341 1.00 90.88 115 CYS A CA 1
ATOM 911 C C . CYS A 1 115 ? -1.519 8.454 3.506 1.00 90.88 115 CYS A C 1
ATOM 913 O O . CYS A 1 115 ? -2.042 9.534 3.763 1.00 90.88 115 CYS A O 1
ATOM 915 N N . TYR A 1 116 ? -1.685 7.361 4.256 1.00 91.12 116 TYR A N 1
ATOM 916 C CA . TYR A 1 116 ? -2.480 7.336 5.484 1.00 91.12 116 TYR A CA 1
ATOM 917 C C . TYR A 1 116 ? -2.004 8.389 6.497 1.00 91.12 116 TYR A C 1
ATOM 919 O O . TYR A 1 116 ? -2.781 9.229 6.937 1.00 91.12 116 TYR A O 1
ATOM 927 N N . TRP A 1 117 ? -0.704 8.422 6.808 1.00 88.69 117 TRP A N 1
ATOM 928 C CA . TRP A 1 117 ? -0.161 9.385 7.773 1.00 88.69 117 TRP A CA 1
ATOM 929 C C . TRP A 1 117 ? -0.255 10.838 7.306 1.00 88.69 117 TRP A C 1
ATOM 931 O O . TRP A 1 117 ? -0.394 11.739 8.131 1.00 88.69 117 TRP A O 1
ATOM 941 N N . SER A 1 118 ? -0.205 11.069 5.993 1.00 91.38 118 SER A N 1
ATOM 942 C CA . SER A 1 118 ? -0.413 12.398 5.417 1.00 91.38 118 SER A CA 1
ATOM 943 C C . SER A 1 118 ? -1.848 12.879 5.636 1.00 91.38 118 SER A C 1
ATOM 945 O O . SER A 1 118 ? -2.049 14.049 5.938 1.00 91.38 118 SER A O 1
ATOM 947 N N . GLU A 1 119 ? -2.842 11.998 5.541 1.00 90.00 119 GLU A N 1
ATOM 948 C CA . GLU A 1 119 ? -4.222 12.343 5.896 1.00 90.00 119 GLU A CA 1
ATOM 949 C C . GLU A 1 119 ? -4.376 12.587 7.401 1.00 90.00 119 GLU A C 1
ATOM 951 O O . GLU A 1 119 ? -4.893 13.624 7.803 1.00 90.00 119 GLU A O 1
ATOM 956 N N . CYS A 1 120 ? -3.824 11.712 8.248 1.00 89.06 120 CYS A N 1
ATOM 957 C CA . CYS A 1 120 ? -3.839 11.913 9.702 1.00 89.06 120 CYS A CA 1
ATOM 958 C C . CYS A 1 120 ? -3.154 13.223 10.138 1.00 89.06 120 CYS A C 1
ATOM 960 O O . CYS A 1 120 ? -3.456 13.764 11.201 1.00 89.06 120 CYS A O 1
ATOM 962 N N . SER A 1 121 ? -2.224 13.748 9.333 1.00 89.25 121 SER A N 1
ATOM 963 C CA . SER A 1 121 ? -1.562 15.029 9.604 1.00 89.25 121 SER A CA 1
ATOM 964 C C . SER A 1 121 ? -2.443 16.249 9.350 1.00 89.25 121 SER A C 1
ATOM 966 O O . SER A 1 121 ? -2.210 17.286 9.963 1.00 89.25 121 SER A O 1
ATOM 968 N N . THR A 1 122 ? -3.464 16.120 8.499 1.00 91.62 122 THR A N 1
ATOM 969 C CA . THR A 1 122 ? -4.433 17.187 8.219 1.00 91.62 122 THR A CA 1
ATOM 970 C C . THR A 1 122 ? -5.650 17.144 9.145 1.00 91.62 122 THR A C 1
ATOM 972 O O . THR A 1 122 ? -6.484 18.041 9.095 1.00 91.62 122 THR A O 1
ATOM 975 N N . LEU A 1 123 ? -5.770 16.114 9.990 1.00 89.94 123 LEU A N 1
ATOM 976 C CA . LEU A 1 123 ? -6.881 15.978 10.929 1.00 89.94 123 LEU A CA 1
ATOM 977 C C . LEU A 1 123 ? -6.738 16.940 12.111 1.00 89.94 123 LEU A C 1
ATOM 979 O O . LEU A 1 123 ? -5.703 16.974 12.777 1.00 89.94 123 LEU A O 1
ATOM 983 N N . THR A 1 124 ? -7.815 17.659 12.417 1.00 91.31 124 THR A N 1
ATOM 984 C CA . THR A 1 124 ? -7.951 18.478 13.633 1.00 91.31 124 THR A CA 1
ATOM 985 C C . THR A 1 124 ? -8.555 17.692 14.797 1.00 91.31 124 THR A C 1
ATOM 987 O O . THR A 1 124 ? -8.270 17.994 15.953 1.00 91.31 124 THR A O 1
ATOM 990 N N . ALA A 1 125 ? -9.337 16.651 14.499 1.00 90.62 125 ALA A N 1
ATOM 991 C CA . ALA A 1 125 ? -10.008 15.792 15.467 1.00 90.62 125 ALA A CA 1
ATOM 992 C C . ALA A 1 125 ? -9.879 14.311 15.086 1.00 90.62 125 ALA A C 1
ATOM 994 O O . ALA A 1 125 ? -9.590 13.969 13.937 1.00 90.62 125 ALA A O 1
ATOM 995 N N . THR A 1 126 ? -10.088 13.429 16.063 1.00 89.81 126 THR A N 1
ATOM 996 C CA . THR A 1 126 ? -10.088 11.979 15.845 1.00 89.81 126 THR A CA 1
ATOM 997 C C . THR A 1 126 ? -11.290 11.565 15.002 1.00 89.81 126 THR A C 1
ATOM 999 O O . THR A 1 126 ? -12.421 11.932 15.312 1.00 89.81 126 THR A O 1
ATOM 1002 N N . GLN A 1 127 ? -11.050 10.771 13.962 1.00 89.31 127 GLN A N 1
ATOM 1003 C CA . GLN A 1 127 ? -12.089 10.221 13.095 1.00 89.31 127 GLN A CA 1
ATOM 1004 C C . GLN A 1 127 ? -12.241 8.714 13.314 1.00 89.31 127 GLN A C 1
ATOM 1006 O O . GLN A 1 127 ? -11.256 8.001 13.531 1.00 89.31 127 GLN A O 1
ATOM 1011 N N . LEU A 1 128 ? -13.485 8.237 13.251 1.00 91.88 128 LEU A N 1
ATOM 1012 C CA . LEU A 1 128 ? -13.819 6.816 13.266 1.00 91.88 128 LEU A CA 1
ATOM 1013 C C . LEU A 1 128 ? -14.398 6.415 11.914 1.00 91.88 128 LEU A C 1
ATOM 1015 O O . LEU A 1 128 ? -15.433 6.930 11.499 1.00 91.88 128 LEU A O 1
ATOM 1019 N N . SER A 1 129 ? -13.755 5.444 11.276 1.00 88.56 129 SER A N 1
ATOM 1020 C CA . SER A 1 129 ? -14.141 4.958 9.951 1.00 88.56 129 SER A CA 1
ATOM 1021 C C . SER A 1 129 ? -14.478 3.473 10.030 1.00 88.56 129 SER A C 1
ATOM 1023 O O . SER A 1 129 ? -13.626 2.664 10.404 1.00 88.56 129 SER A O 1
ATOM 1025 N N . LEU A 1 130 ? -15.715 3.094 9.699 1.00 93.44 130 LEU A N 1
ATOM 1026 C CA . LEU A 1 130 ? -16.115 1.685 9.636 1.00 93.44 130 LEU A CA 1
ATOM 1027 C C . LEU A 1 130 ? -15.352 0.983 8.506 1.00 93.44 130 LEU A C 1
ATOM 1029 O O . LEU A 1 130 ? -15.374 1.433 7.361 1.00 93.44 130 LEU A O 1
ATOM 1033 N N . LEU A 1 131 ? -14.691 -0.129 8.818 1.00 91.88 131 LEU A N 1
ATOM 1034 C CA . LEU A 1 131 ? -13.935 -0.889 7.831 1.00 91.88 131 LEU A CA 1
ATOM 1035 C C . LEU A 1 131 ? -14.820 -1.838 7.026 1.00 91.88 131 LEU A C 1
ATOM 1037 O O . LEU A 1 131 ? -15.690 -2.527 7.561 1.00 91.88 131 LEU A O 1
ATOM 1041 N N . ASN A 1 132 ? -14.536 -1.913 5.726 1.00 93.38 132 ASN A N 1
ATOM 1042 C CA . ASN A 1 132 ? -15.138 -2.893 4.833 1.00 93.38 132 ASN A CA 1
ATOM 1043 C C . ASN A 1 132 ? -14.601 -4.297 5.159 1.00 93.38 132 ASN A C 1
ATOM 1045 O O . ASN A 1 132 ? -13.412 -4.457 5.412 1.00 93.38 132 ASN A O 1
ATOM 1049 N N . LYS A 1 133 ? -15.451 -5.327 5.083 1.00 94.62 133 LYS A N 1
ATOM 1050 C CA . LYS A 1 133 ? -15.054 -6.732 5.298 1.00 94.62 133 LYS A CA 1
ATOM 1051 C C . LYS A 1 133 ? -13.981 -7.226 4.322 1.00 94.62 133 LYS A C 1
ATOM 1053 O O . LYS A 1 133 ? -13.247 -8.154 4.642 1.00 94.62 133 LYS A O 1
ATOM 1058 N N . ASN A 1 134 ? -13.903 -6.605 3.148 1.00 94.00 134 ASN A N 1
ATOM 1059 C CA . ASN A 1 134 ? -12.891 -6.878 2.134 1.00 94.00 134 ASN A CA 1
ATOM 1060 C C . ASN A 1 134 ? -11.582 -6.097 2.359 1.00 94.00 134 ASN A C 1
ATOM 1062 O O . ASN A 1 134 ? -10.602 -6.334 1.654 1.00 94.00 134 ASN A O 1
ATOM 1066 N N . ASP A 1 135 ? -11.551 -5.156 3.307 1.00 92.81 135 ASP A N 1
ATOM 1067 C CA . ASP A 1 135 ? -10.323 -4.443 3.642 1.00 92.81 135 ASP A CA 1
ATOM 1068 C C . ASP A 1 135 ? -9.360 -5.394 4.368 1.00 92.81 135 ASP A C 1
ATOM 1070 O O . ASP A 1 135 ? -9.736 -6.101 5.305 1.00 92.81 135 ASP A O 1
ATOM 1074 N N . LEU A 1 136 ? -8.102 -5.418 3.944 1.00 92.12 136 LEU A N 1
ATOM 1075 C CA . LEU A 1 136 ? -7.072 -6.255 4.548 1.00 92.12 136 LEU A CA 1
ATOM 1076 C C . LEU A 1 136 ? -6.853 -5.912 6.028 1.00 92.12 136 LEU A C 1
ATOM 1078 O O . LEU A 1 136 ? -6.642 -6.825 6.824 1.00 92.12 136 LEU A O 1
ATOM 1082 N N . ASP A 1 137 ? -6.999 -4.647 6.432 1.00 91.50 137 ASP A N 1
ATOM 1083 C CA . ASP A 1 137 ? -6.924 -4.250 7.840 1.00 91.50 137 ASP A CA 1
ATOM 1084 C C . ASP A 1 137 ? -8.098 -4.838 8.650 1.00 91.50 137 ASP A C 1
ATOM 1086 O O . ASP A 1 137 ? -7.905 -5.269 9.790 1.00 91.50 137 ASP A O 1
ATOM 1090 N N . TYR A 1 138 ? -9.301 -4.931 8.059 1.00 94.06 138 TYR A N 1
ATOM 1091 C CA . TYR A 1 138 ? -10.442 -5.614 8.686 1.00 94.06 138 TYR A CA 1
ATOM 1092 C C . TYR A 1 138 ? -10.145 -7.097 8.871 1.00 94.06 138 TYR A C 1
ATOM 1094 O O . TYR A 1 138 ? -10.333 -7.629 9.962 1.00 94.06 138 TYR A O 1
ATOM 1102 N N . ILE A 1 139 ? -9.681 -7.764 7.812 1.00 93.50 139 ILE A N 1
ATOM 1103 C CA . ILE A 1 139 ? -9.431 -9.210 7.815 1.00 93.50 139 ILE A CA 1
ATOM 1104 C C . ILE A 1 139 ? -8.407 -9.565 8.894 1.00 93.50 139 ILE A C 1
ATOM 1106 O O . ILE A 1 139 ? -8.640 -10.480 9.684 1.00 93.50 139 ILE A O 1
ATOM 1110 N N . TRP A 1 140 ? -7.312 -8.808 8.974 1.00 91.94 140 TRP A N 1
ATOM 1111 C CA . TRP A 1 140 ? -6.265 -9.021 9.971 1.00 91.94 140 TRP A CA 1
ATOM 1112 C C . TRP A 1 140 ? -6.771 -8.795 11.397 1.00 91.94 140 TRP A C 1
ATOM 1114 O O . TRP A 1 140 ? -6.551 -9.635 12.273 1.00 91.94 140 TRP A O 1
ATOM 1124 N N . ALA A 1 141 ? -7.486 -7.693 11.637 1.00 91.00 141 ALA A N 1
ATOM 1125 C CA . ALA A 1 141 ? -8.056 -7.403 12.950 1.00 91.00 141 ALA A CA 1
ATOM 1126 C C . ALA A 1 141 ? -9.093 -8.461 13.369 1.00 91.00 141 ALA A C 1
ATOM 1128 O O . ALA A 1 141 ? -9.067 -8.936 14.505 1.00 91.00 141 ALA A O 1
ATOM 1129 N N . HIS A 1 142 ? -9.957 -8.883 12.443 1.00 91.38 142 HIS A N 1
ATOM 1130 C CA . HIS A 1 142 ? -10.959 -9.921 12.663 1.00 91.38 142 HIS A CA 1
ATOM 1131 C C . HIS A 1 142 ? -10.307 -11.260 13.025 1.00 91.38 142 HIS A C 1
ATOM 1133 O O . HIS A 1 142 ? -10.661 -11.864 14.035 1.00 91.38 142 HIS A O 1
ATOM 1139 N N . GLN A 1 143 ? -9.338 -11.723 12.229 1.00 91.75 143 GLN A N 1
ATOM 1140 C CA . GLN A 1 143 ? -8.616 -12.973 12.488 1.00 91.75 143 GLN A CA 1
ATOM 1141 C C . GLN A 1 143 ? -7.928 -12.949 13.852 1.00 91.75 143 GLN A C 1
ATOM 1143 O O . GLN A 1 143 ? -8.043 -13.902 14.623 1.00 91.75 143 GLN A O 1
ATOM 1148 N N . ARG A 1 144 ? -7.263 -11.836 14.184 1.00 89.19 144 ARG A N 1
ATOM 1149 C CA . ARG A 1 144 ? -6.607 -11.680 15.481 1.00 89.19 144 ARG A CA 1
ATOM 1150 C C . ARG A 1 144 ? -7.604 -11.736 16.635 1.00 89.19 144 ARG A C 1
ATOM 1152 O O . ARG A 1 144 ? -7.332 -12.417 17.619 1.00 89.19 144 ARG A O 1
ATOM 1159 N N . PHE A 1 145 ? -8.748 -11.072 16.509 1.00 88.88 145 PHE A N 1
ATOM 1160 C CA . PHE A 1 145 ? -9.772 -11.060 17.550 1.00 88.88 145 PHE A CA 1
ATOM 1161 C C . PHE A 1 145 ? -10.401 -12.445 17.757 1.00 88.88 145 PHE A C 1
ATOM 1163 O O . PHE A 1 145 ? -10.436 -12.948 18.877 1.00 88.88 145 PHE A O 1
ATOM 1170 N N . ILE A 1 146 ? -10.826 -13.102 16.675 1.00 87.88 146 ILE A N 1
ATOM 1171 C CA . ILE A 1 146 ? -11.453 -14.431 16.740 1.00 87.88 146 ILE A CA 1
ATOM 1172 C C . ILE A 1 146 ? -10.476 -15.498 17.245 1.00 87.88 146 ILE A C 1
ATOM 1174 O O . ILE A 1 146 ? -10.893 -16.398 17.965 1.00 87.88 146 ILE A O 1
ATOM 1178 N N . SER A 1 147 ? -9.171 -15.368 16.970 1.00 87.38 147 SER A N 1
ATOM 1179 C CA . SER A 1 147 ? -8.160 -16.272 17.547 1.00 87.38 147 SER A CA 1
ATOM 1180 C C . SER A 1 147 ? -8.111 -16.248 19.081 1.00 87.38 147 SER A C 1
ATOM 1182 O O . SER A 1 147 ? -7.664 -17.214 19.689 1.00 87.38 147 SER A O 1
ATOM 1184 N N . MET A 1 148 ? -8.567 -15.158 19.707 1.00 86.56 148 MET A N 1
ATOM 1185 C CA . MET A 1 148 ? -8.636 -15.024 21.165 1.00 86.56 148 MET A CA 1
ATOM 1186 C C . MET A 1 148 ? -10.023 -15.376 21.712 1.00 86.56 148 MET A C 1
ATOM 1188 O O . MET A 1 148 ? -10.131 -15.848 22.839 1.00 86.56 148 MET A O 1
ATOM 1192 N N . LEU A 1 149 ? -11.080 -15.134 20.930 1.00 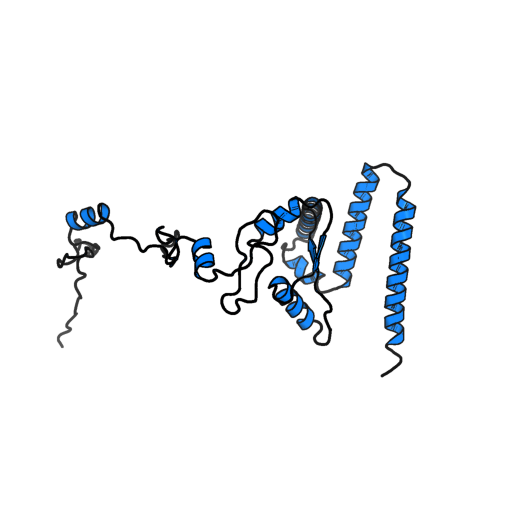89.88 149 LEU A N 1
ATOM 1193 C CA . LEU A 1 149 ? -12.476 -15.339 21.317 1.00 89.88 149 LEU A CA 1
ATOM 1194 C C . LEU A 1 149 ? -13.260 -15.988 20.158 1.00 89.88 149 LEU A C 1
ATOM 1196 O O . LEU A 1 149 ? -13.950 -15.283 19.415 1.00 89.88 149 LEU A O 1
ATOM 1200 N N . PRO A 1 150 ? -13.188 -17.322 19.989 1.00 87.44 150 PRO A N 1
ATOM 1201 C CA . PRO A 1 150 ? -13.696 -18.004 18.793 1.00 87.44 150 PRO A CA 1
ATOM 1202 C C . PRO A 1 150 ? -15.217 -17.906 18.616 1.00 87.44 150 PRO A C 1
ATOM 1204 O O . PRO A 1 150 ? -15.707 -17.877 17.491 1.00 87.44 150 PRO A O 1
ATOM 1207 N N . ASN A 1 151 ? -15.967 -17.794 19.715 1.00 90.25 151 ASN A N 1
ATOM 1208 C CA . ASN A 1 151 ? -17.435 -17.778 19.696 1.00 90.25 151 ASN A CA 1
ATOM 1209 C C . ASN A 1 151 ? -18.032 -16.360 19.631 1.00 90.25 151 ASN A C 1
ATOM 1211 O O . ASN A 1 151 ? -19.253 -16.192 19.643 1.00 90.25 151 ASN A O 1
ATOM 1215 N N . ALA A 1 152 ? -17.195 -15.321 19.586 1.00 88.06 152 ALA A N 1
ATOM 1216 C CA . ALA A 1 152 ? -17.660 -13.941 19.592 1.00 88.06 152 ALA A CA 1
ATOM 1217 C C . ALA A 1 152 ? -18.158 -13.497 18.205 1.00 88.06 152 ALA A C 1
ATOM 1219 O O . ALA A 1 152 ? -17.520 -13.732 17.181 1.00 88.06 152 ALA A O 1
ATOM 1220 N N . LYS A 1 153 ? -19.290 -12.781 18.168 1.00 90.38 153 LYS A N 1
ATOM 1221 C CA . LYS A 1 153 ? -19.842 -12.193 16.936 1.00 90.38 153 LYS A CA 1
ATOM 1222 C C . LYS A 1 153 ? -19.445 -10.721 16.816 1.00 90.38 153 LYS A C 1
ATOM 1224 O O . LYS A 1 153 ? -19.976 -9.871 17.527 1.00 90.38 153 LYS A O 1
ATOM 1229 N N . ILE A 1 154 ? -18.554 -10.406 15.876 1.00 90.06 154 ILE A N 1
ATOM 1230 C CA . ILE A 1 154 ? -18.123 -9.027 15.606 1.00 90.06 154 ILE A CA 1
ATOM 1231 C C . ILE A 1 154 ? -19.192 -8.298 14.779 1.00 90.06 154 ILE A C 1
ATOM 1233 O O . ILE A 1 154 ? -19.496 -8.691 13.653 1.00 90.06 154 ILE A O 1
ATOM 1237 N N . LYS A 1 155 ? -19.751 -7.209 15.323 1.00 91.00 155 LYS A N 1
ATOM 1238 C CA . LYS A 1 155 ? -20.731 -6.360 14.615 1.00 91.00 155 LYS A CA 1
ATOM 1239 C C . LYS A 1 155 ? -20.078 -5.389 13.629 1.00 91.00 155 LYS A C 1
ATOM 1241 O O . LYS A 1 155 ? -20.652 -5.112 12.581 1.00 91.00 155 LYS A O 1
ATOM 1246 N N . GLY A 1 156 ? -18.873 -4.917 13.930 1.00 90.12 156 GLY A N 1
ATOM 1247 C CA . GLY A 1 156 ? -18.109 -4.017 13.073 1.00 90.12 156 GLY A CA 1
ATOM 1248 C C . GLY A 1 156 ? -16.714 -3.773 13.635 1.00 90.12 156 GLY A C 1
ATOM 1249 O O . GLY A 1 156 ? -16.482 -3.967 14.826 1.00 90.12 156 GLY A O 1
ATOM 1250 N N . ILE A 1 157 ? -15.790 -3.366 12.767 1.00 92.75 157 ILE A N 1
ATOM 1251 C CA . ILE A 1 157 ? -14.437 -2.953 13.149 1.00 92.75 157 ILE A CA 1
ATOM 1252 C C . ILE A 1 157 ? -14.257 -1.523 12.657 1.00 92.75 157 ILE A C 1
ATOM 1254 O O . ILE A 1 157 ? -14.420 -1.250 11.468 1.00 92.75 157 ILE A O 1
ATOM 1258 N N . PHE A 1 158 ? -13.933 -0.619 13.575 1.00 92.81 158 PHE A N 1
ATOM 1259 C CA . PHE A 1 158 ? -13.705 0.788 13.272 1.00 92.81 158 PHE A CA 1
ATOM 1260 C C . PHE A 1 158 ? -12.209 1.086 13.289 1.00 92.81 158 PHE A C 1
ATOM 1262 O O . PHE A 1 158 ? -11.489 0.679 14.201 1.00 92.81 158 PHE A O 1
ATOM 1269 N N . ARG A 1 159 ? -11.742 1.825 12.286 1.00 90.62 159 ARG A N 1
ATOM 1270 C CA . ARG A 1 159 ? -10.409 2.420 12.267 1.00 90.62 159 ARG A CA 1
ATOM 1271 C C . ARG A 1 159 ? -10.450 3.735 13.028 1.00 90.62 159 ARG A C 1
ATOM 1273 O O . ARG A 1 159 ? -11.240 4.612 12.690 1.00 90.62 159 ARG A O 1
ATOM 1280 N N . LEU A 1 160 ? -9.563 3.868 14.008 1.00 90.44 160 LEU A N 1
ATOM 1281 C CA . LEU A 1 160 ? -9.363 5.099 14.762 1.00 90.44 160 LEU A CA 1
ATOM 1282 C C . LEU A 1 160 ? -8.228 5.914 14.126 1.00 90.44 160 LEU A C 1
ATOM 1284 O O . LEU A 1 160 ? -7.066 5.507 14.171 1.00 90.44 160 LEU A O 1
ATOM 1288 N N . GLN A 1 161 ? -8.557 7.057 13.529 1.00 89.25 161 GLN A N 1
ATOM 1289 C CA . GLN A 1 161 ? -7.594 7.956 12.891 1.00 89.25 161 GLN A CA 1
ATOM 1290 C C . GLN A 1 161 ? -7.386 9.178 13.776 1.00 89.25 161 GLN A C 1
ATOM 1292 O O . GLN A 1 161 ? -8.274 10.014 13.911 1.00 89.25 161 GLN A O 1
ATOM 1297 N N . MET A 1 162 ? -6.216 9.271 14.403 1.00 88.00 162 MET A N 1
ATOM 1298 C CA . MET A 1 162 ? -5.894 10.355 15.329 1.00 88.00 162 MET A CA 1
ATOM 1299 C C . MET A 1 162 ? -5.029 11.431 14.657 1.00 88.00 162 MET A C 1
ATOM 1301 O O . MET A 1 162 ? -4.133 11.085 13.878 1.00 88.00 162 MET A O 1
ATOM 1305 N N . PRO A 1 163 ? -5.229 12.718 15.002 1.00 91.00 163 PRO A N 1
ATOM 1306 C CA . PRO A 1 163 ? -4.338 13.801 14.612 1.00 91.00 163 PRO A CA 1
ATOM 1307 C C . PRO A 1 163 ? -2.878 13.500 14.936 1.00 91.00 163 PRO A C 1
ATOM 1309 O O . PRO A 1 163 ? -2.551 13.008 16.022 1.00 91.00 163 PRO A O 1
ATOM 1312 N N . LYS A 1 164 ? -1.978 13.878 14.025 1.00 88.19 164 LYS A N 1
ATOM 1313 C CA . LYS A 1 164 ? -0.535 13.638 14.175 1.00 88.19 164 LYS A CA 1
ATOM 1314 C C . LYS A 1 164 ? 0.030 14.150 15.505 1.00 88.19 164 LYS A C 1
ATOM 1316 O O . LYS A 1 164 ? 0.839 13.462 16.112 1.00 88.19 164 LYS A O 1
ATOM 1321 N N . LYS A 1 16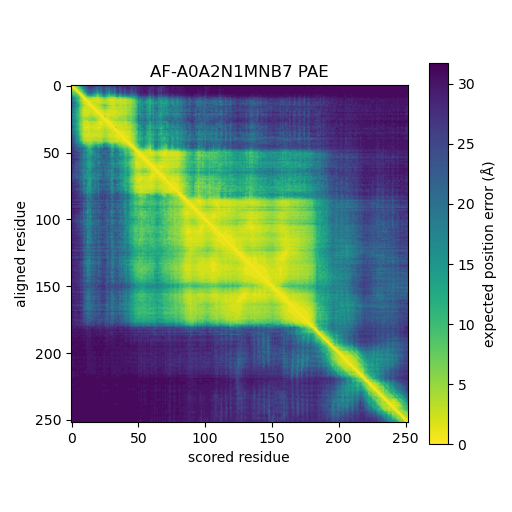5 ? -0.449 15.292 16.015 1.00 88.25 165 LYS A N 1
ATOM 1322 C CA . LYS A 1 165 ? -0.024 15.839 17.318 1.00 88.25 165 LYS A CA 1
ATOM 1323 C C . LYS A 1 165 ? -0.244 14.850 18.474 1.00 88.25 165 LYS A C 1
ATOM 1325 O O . LYS A 1 165 ? 0.635 14.713 19.322 1.00 88.25 165 LYS A O 1
ATOM 1330 N N . LEU A 1 166 ? -1.383 14.152 18.493 1.00 87.38 166 LEU A N 1
ATOM 1331 C CA . LEU A 1 166 ? -1.696 13.151 19.520 1.00 87.38 166 LEU A CA 1
ATOM 1332 C C . LEU A 1 166 ? -0.868 11.881 19.331 1.00 87.38 166 LEU A C 1
ATOM 1334 O O . LEU A 1 166 ? -0.325 11.347 20.295 1.00 87.38 166 LEU A O 1
ATOM 1338 N N . VAL A 1 167 ? -0.718 11.430 18.084 1.00 85.50 167 VAL A N 1
ATOM 1339 C CA . VAL A 1 167 ? 0.101 10.255 17.759 1.00 85.50 167 VAL A CA 1
ATOM 1340 C C . VAL A 1 167 ? 1.562 10.486 18.149 1.00 85.50 167 VAL A C 1
ATOM 1342 O O . VAL A 1 167 ? 2.168 9.626 18.783 1.00 85.50 167 VAL A O 1
ATOM 1345 N N . ASP A 1 168 ? 2.116 11.657 17.840 1.00 87.75 168 ASP A N 1
ATOM 1346 C CA . ASP A 1 168 ? 3.491 12.025 18.178 1.00 87.75 168 ASP A CA 1
ATOM 1347 C C . ASP A 1 168 ? 3.683 12.137 19.699 1.00 87.75 168 ASP A C 1
ATOM 1349 O O . ASP A 1 168 ? 4.701 11.682 20.226 1.00 87.75 168 ASP A O 1
ATOM 1353 N N . ALA A 1 169 ? 2.706 12.696 20.425 1.00 89.19 169 ALA A N 1
ATOM 1354 C CA . ALA A 1 169 ? 2.725 12.739 21.889 1.00 89.19 169 ALA A CA 1
ATOM 1355 C C . ALA A 1 169 ? 2.732 11.323 22.492 1.00 89.19 169 ALA A C 1
ATOM 1357 O O . ALA A 1 169 ? 3.587 11.008 23.323 1.00 89.19 169 ALA A O 1
ATOM 1358 N N . HIS A 1 170 ? 1.860 10.438 22.002 1.00 82.06 170 HIS A N 1
ATOM 1359 C CA . HIS A 1 170 ? 1.814 9.041 22.425 1.00 82.06 170 HIS A CA 1
ATOM 1360 C C . HIS A 1 170 ? 3.122 8.296 22.104 1.00 82.06 170 HIS A C 1
ATOM 1362 O O . HIS A 1 170 ? 3.659 7.572 22.941 1.00 82.06 170 HIS A O 1
ATOM 1368 N N . GLN A 1 171 ? 3.697 8.509 20.917 1.00 85.19 171 GLN A N 1
ATOM 1369 C CA . GLN A 1 171 ? 4.979 7.907 20.544 1.00 85.19 171 GLN A CA 1
ATOM 1370 C C . GLN A 1 171 ? 6.136 8.405 21.419 1.00 85.19 171 GLN A C 1
ATOM 1372 O O . GLN A 1 171 ? 7.008 7.611 21.776 1.00 85.19 171 GLN A O 1
ATOM 1377 N N . LYS A 1 172 ? 6.157 9.693 21.791 1.00 89.50 172 LYS A N 1
ATOM 1378 C CA . LYS A 1 172 ? 7.146 10.243 22.733 1.00 89.50 172 LYS A CA 1
ATOM 1379 C C . LYS A 1 172 ? 7.029 9.584 24.105 1.00 89.50 172 LYS A C 1
ATOM 1381 O O . LYS A 1 172 ? 8.051 9.174 24.652 1.00 89.50 172 LYS A O 1
ATOM 1386 N N . LEU A 1 173 ? 5.811 9.430 24.624 1.00 86.56 173 LEU A N 1
ATOM 1387 C CA . LEU A 1 173 ? 5.569 8.730 25.886 1.00 86.56 173 LEU A CA 1
ATOM 1388 C C . LEU A 1 173 ? 6.048 7.274 25.810 1.00 86.56 173 LEU A C 1
ATOM 1390 O O . LEU A 1 173 ? 6.835 6.839 26.647 1.00 86.56 173 LEU A O 1
ATOM 1394 N N . LYS A 1 174 ? 5.681 6.551 24.746 1.00 80.75 174 LYS A N 1
ATOM 1395 C CA . LYS A 1 174 ? 6.122 5.167 24.521 1.00 80.75 174 LYS A CA 1
ATOM 1396 C C . LYS A 1 174 ? 7.649 5.031 24.504 1.00 80.75 174 LYS A C 1
ATOM 1398 O O . LYS A 1 174 ? 8.182 4.081 25.072 1.00 80.75 174 LYS A O 1
ATOM 1403 N N . LYS A 1 175 ? 8.360 5.980 23.884 1.00 86.00 175 LYS A N 1
ATOM 1404 C CA . LYS A 1 175 ? 9.833 6.011 23.877 1.00 86.00 175 LYS A CA 1
ATOM 1405 C C . LYS A 1 175 ? 10.413 6.237 25.275 1.00 86.00 175 LYS A C 1
ATOM 1407 O O . LYS A 1 175 ? 11.369 5.562 25.636 1.00 86.00 175 LYS A O 1
ATOM 1412 N N . ARG A 1 176 ? 9.829 7.141 26.070 1.00 86.06 176 ARG A N 1
ATOM 1413 C CA . ARG A 1 176 ? 10.258 7.381 27.460 1.00 86.06 176 ARG A CA 1
ATOM 1414 C C . ARG A 1 176 ? 10.101 6.125 28.318 1.00 86.06 176 ARG A C 1
ATOM 1416 O O . ARG A 1 176 ? 11.065 5.726 28.960 1.00 86.06 176 ARG A O 1
ATOM 1423 N N . MET A 1 177 ? 8.946 5.462 28.234 1.00 80.75 177 MET A N 1
ATOM 1424 C CA . MET A 1 177 ? 8.678 4.226 28.980 1.00 80.75 177 MET A CA 1
ATOM 1425 C C . MET A 1 177 ? 9.607 3.078 28.563 1.00 80.75 177 MET A C 1
ATOM 1427 O O . MET A 1 177 ? 10.112 2.346 29.408 1.00 80.75 177 MET A O 1
ATOM 1431 N N . ALA A 1 178 ? 9.885 2.928 27.263 1.00 77.81 178 ALA A N 1
ATOM 1432 C CA . ALA A 1 178 ? 10.831 1.918 26.781 1.00 77.81 178 ALA A CA 1
ATOM 1433 C C . ALA A 1 178 ? 12.254 2.153 27.321 1.00 77.81 178 ALA A C 1
ATOM 1435 O O . ALA A 1 178 ? 12.899 1.211 27.780 1.00 77.81 178 ALA A O 1
ATOM 1436 N N . ASN A 1 179 ? 12.710 3.410 27.324 1.00 78.00 179 ASN A N 1
ATOM 1437 C CA . ASN A 1 179 ? 14.029 3.782 27.834 1.00 78.00 179 ASN A CA 1
ATOM 1438 C C . ASN A 1 179 ? 14.142 3.587 29.354 1.00 78.00 179 ASN A C 1
ATOM 1440 O O . ASN A 1 179 ? 15.165 3.094 29.820 1.00 78.00 179 ASN A O 1
ATOM 1444 N N . GLN A 1 180 ? 13.099 3.936 30.115 1.00 74.44 180 GLN A N 1
ATOM 1445 C CA . GLN A 1 180 ? 13.055 3.735 31.569 1.00 74.44 180 GLN A CA 1
ATOM 1446 C C . GLN A 1 180 ? 13.096 2.251 31.945 1.00 74.44 180 GLN A C 1
ATOM 1448 O O . GLN A 1 180 ? 13.820 1.874 32.860 1.00 74.44 180 GLN A O 1
ATOM 1453 N N . ASN A 1 181 ? 12.401 1.399 31.191 1.00 68.88 181 ASN A N 1
ATOM 1454 C CA . ASN A 1 181 ? 12.324 -0.029 31.495 1.00 68.88 181 ASN A CA 1
ATOM 1455 C C . ASN A 1 181 ? 13.489 -0.855 30.913 1.00 68.88 181 ASN A C 1
ATOM 1457 O O . ASN A 1 181 ? 13.483 -2.071 31.066 1.00 68.88 181 ASN A O 1
ATOM 1461 N N . ARG A 1 182 ? 14.474 -0.244 30.223 1.00 60.59 182 ARG A N 1
ATOM 1462 C CA . ARG A 1 182 ? 15.536 -0.952 29.461 1.00 60.59 182 ARG A CA 1
ATOM 1463 C C . ARG A 1 182 ? 14.992 -2.068 28.543 1.00 60.59 182 ARG A C 1
ATOM 1465 O O . ARG A 1 182 ? 15.678 -3.048 28.261 1.00 60.59 182 ARG A O 1
ATOM 1472 N N . LEU A 1 183 ? 13.761 -1.921 28.055 1.00 57.53 183 LEU A N 1
ATOM 1473 C CA . LEU A 1 183 ? 13.092 -2.892 27.188 1.00 57.53 183 LEU A CA 1
ATOM 1474 C C . LEU A 1 183 ? 13.101 -2.393 25.742 1.00 57.53 183 LEU A C 1
ATOM 1476 O O . LEU A 1 183 ? 12.942 -1.201 25.471 1.00 57.53 183 LEU A O 1
ATOM 1480 N N . SER A 1 184 ? 13.241 -3.314 24.785 1.00 55.31 184 SER A N 1
ATOM 1481 C CA . SER A 1 184 ? 13.118 -2.967 23.367 1.00 55.31 184 SER A CA 1
ATOM 1482 C C . SER A 1 184 ? 11.710 -2.427 23.069 1.00 55.31 184 SER A C 1
A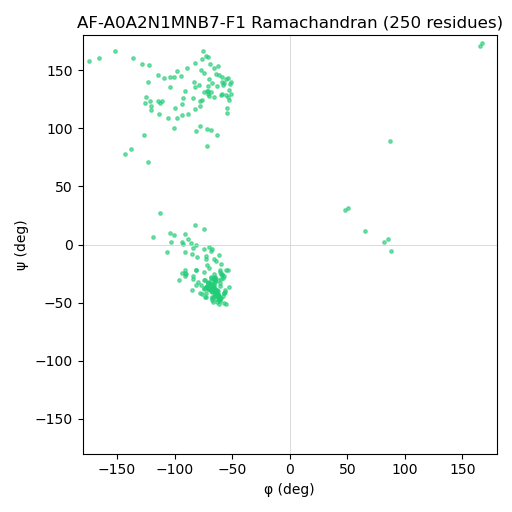TOM 1484 O O . SER A 1 184 ? 10.716 -2.874 23.649 1.00 55.31 184 SER A O 1
ATOM 1486 N N . LEU A 1 185 ? 11.594 -1.475 22.132 1.00 52.41 185 LEU A N 1
ATOM 1487 C CA . LEU A 1 185 ? 10.327 -0.800 21.790 1.00 52.41 185 LEU A CA 1
ATOM 1488 C C . LEU A 1 185 ? 9.174 -1.769 21.427 1.00 52.41 185 LEU A C 1
ATOM 1490 O O . LEU A 1 185 ? 7.998 -1.398 21.513 1.00 52.41 185 LEU A O 1
ATOM 1494 N N . ASN A 1 186 ? 9.524 -2.993 21.017 1.00 50.91 186 ASN A N 1
ATOM 1495 C CA . ASN A 1 186 ? 8.619 -4.062 20.597 1.00 50.91 186 ASN A CA 1
ATOM 1496 C C . ASN A 1 186 ? 8.193 -4.995 21.750 1.00 50.91 186 ASN A C 1
ATOM 1498 O O . ASN A 1 186 ? 7.126 -5.601 21.660 1.00 50.91 186 ASN A O 1
ATOM 1502 N N . ALA A 1 187 ? 8.959 -5.077 22.846 1.00 43.31 187 ALA A N 1
ATOM 1503 C CA . ALA A 1 187 ? 8.643 -5.936 23.997 1.00 43.31 187 ALA A CA 1
ATOM 1504 C C . ALA A 1 187 ? 7.421 -5.425 24.788 1.00 43.31 187 ALA A C 1
ATOM 1506 O O . ALA A 1 187 ? 6.543 -6.205 25.160 1.00 43.31 187 ALA A O 1
ATOM 1507 N N . ASN A 1 188 ? 7.291 -4.101 24.938 1.00 44.47 188 ASN A N 1
ATOM 1508 C CA . ASN A 1 188 ? 6.169 -3.482 25.656 1.00 44.47 188 ASN A CA 1
ATOM 1509 C C . ASN A 1 188 ? 4.804 -3.683 24.967 1.00 44.47 188 ASN A C 1
ATOM 1511 O O . ASN A 1 188 ? 3.777 -3.695 25.640 1.00 44.47 188 ASN A O 1
ATOM 1515 N N . LEU A 1 189 ? 4.761 -3.886 23.641 1.00 43.50 189 LEU A N 1
ATOM 1516 C CA . LEU A 1 189 ? 3.492 -4.127 22.942 1.00 43.50 189 LEU A CA 1
ATOM 1517 C C . LEU A 1 189 ? 2.926 -5.519 23.268 1.00 43.50 189 LEU A C 1
ATOM 1519 O O . LEU A 1 189 ? 1.721 -5.667 23.411 1.00 43.50 189 LEU A O 1
ATOM 1523 N N . HIS A 1 190 ? 3.771 -6.539 23.423 1.00 37.19 190 HIS A N 1
ATOM 1524 C CA . HIS A 1 190 ? 3.300 -7.905 23.672 1.00 37.19 190 HIS A CA 1
ATOM 1525 C C . HIS A 1 190 ? 2.993 -8.198 25.144 1.00 37.19 190 HIS A C 1
ATOM 1527 O O . HIS A 1 190 ? 2.138 -9.041 25.412 1.00 37.19 190 HIS A O 1
ATOM 1533 N N . GLN A 1 191 ? 3.647 -7.512 26.086 1.00 37.84 191 GLN A N 1
ATOM 1534 C CA . GLN A 1 191 ? 3.446 -7.759 27.516 1.00 37.84 191 GLN A CA 1
ATOM 1535 C C . GLN A 1 191 ? 2.198 -7.053 28.069 1.00 37.84 191 GLN A C 1
ATOM 1537 O O . GLN A 1 191 ? 1.500 -7.634 28.892 1.00 37.84 191 GLN A O 1
ATOM 1542 N N . HIS A 1 192 ? 1.857 -5.855 27.576 1.00 36.09 192 HIS A N 1
ATOM 1543 C CA . HIS A 1 192 ? 0.677 -5.108 28.043 1.00 36.09 192 HIS A CA 1
ATOM 1544 C C . HIS A 1 192 ? -0.611 -5.385 27.248 1.00 36.09 192 HIS A C 1
ATOM 1546 O O . HIS A 1 192 ? -1.691 -5.344 27.824 1.00 36.09 192 HIS A O 1
ATOM 1552 N N . VAL A 1 193 ? -0.537 -5.767 25.964 1.00 38.59 193 VAL A N 1
ATOM 1553 C CA . VAL A 1 193 ? -1.733 -6.123 25.158 1.00 38.59 193 VAL A CA 1
ATOM 1554 C C . VAL A 1 193 ? -2.333 -7.483 25.561 1.00 38.59 193 VAL A C 1
ATOM 1556 O O . VAL A 1 193 ? -3.440 -7.823 25.153 1.00 38.59 193 VAL A O 1
ATOM 1559 N N . ARG A 1 194 ? -1.648 -8.269 26.406 1.00 36.06 194 ARG A N 1
ATOM 1560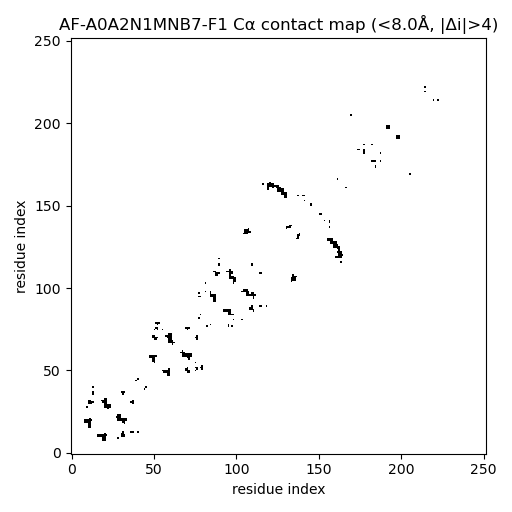 C CA . ARG A 1 194 ? -2.223 -9.488 27.006 1.00 36.06 194 ARG A CA 1
ATOM 1561 C C . ARG A 1 194 ? -3.277 -9.201 28.083 1.00 36.06 194 ARG A C 1
ATOM 1563 O O . ARG A 1 194 ? -4.004 -10.116 28.451 1.00 36.06 194 ARG A O 1
ATOM 1570 N N . SER A 1 195 ? -3.396 -7.959 28.550 1.00 36.59 195 SER A N 1
ATOM 1571 C CA . SER A 1 195 ? -4.407 -7.533 29.515 1.00 36.59 195 SER A CA 1
ATOM 1572 C C . SER A 1 195 ? -5.272 -6.434 28.898 1.00 36.59 195 SER A C 1
ATOM 1574 O O . SER A 1 195 ? -4.792 -5.340 28.611 1.00 36.59 195 SER A O 1
ATOM 1576 N N . VAL A 1 196 ? -6.569 -6.701 28.711 1.00 39.84 196 VAL A N 1
ATOM 1577 C CA . VAL A 1 196 ? -7.548 -5.677 28.289 1.00 39.84 196 VAL A CA 1
ATOM 1578 C C . VAL A 1 196 ? -7.591 -4.514 29.298 1.00 39.84 196 VAL A C 1
ATOM 1580 O O . VAL A 1 196 ? -7.843 -3.380 28.900 1.00 39.84 196 VAL A O 1
ATOM 1583 N N . ALA A 1 197 ? -7.246 -4.761 30.569 1.00 37.16 197 ALA A N 1
ATOM 1584 C CA . ALA A 1 197 ? -7.133 -3.729 31.600 1.00 37.16 197 ALA A CA 1
ATOM 1585 C C . ALA A 1 197 ? -5.959 -2.761 31.348 1.00 37.16 197 ALA A C 1
ATOM 1587 O O . ALA A 1 197 ? -6.137 -1.554 31.477 1.00 37.16 197 ALA A O 1
ATOM 1588 N N . GLY A 1 198 ? -4.814 -3.252 30.858 1.00 33.66 198 GLY A N 1
ATOM 1589 C CA . GLY A 1 198 ? -3.641 -2.408 30.584 1.00 33.66 198 GLY A CA 1
ATOM 1590 C C . GLY A 1 198 ? -3.839 -1.436 29.414 1.00 33.66 198 GLY A C 1
ATOM 1591 O O . GLY A 1 198 ? -3.280 -0.341 29.404 1.00 33.66 198 GLY A O 1
ATOM 1592 N N . CYS A 1 199 ? -4.676 -1.793 28.433 1.00 36.97 199 CYS A N 1
ATOM 1593 C CA . CYS A 1 199 ? -5.059 -0.874 27.356 1.00 36.97 199 CYS A CA 1
ATOM 1594 C C . CYS A 1 199 ? -5.984 0.248 27.841 1.00 36.97 199 CYS A C 1
ATOM 1596 O O . CYS A 1 199 ? -5.900 1.353 27.311 1.00 36.97 199 CYS A O 1
ATOM 1598 N N . VAL A 1 200 ? -6.852 -0.023 28.822 1.00 42.41 200 VAL A N 1
ATOM 1599 C CA . VAL A 1 200 ? -7.753 0.984 29.400 1.00 42.41 200 VAL A CA 1
ATOM 1600 C C . VAL A 1 200 ? -6.985 1.901 30.350 1.00 42.41 200 VAL A C 1
ATOM 1602 O O . VAL A 1 200 ? -7.143 3.110 30.237 1.00 42.41 200 VAL A O 1
ATOM 1605 N N . GLU A 1 201 ? -6.092 1.366 31.190 1.00 38.31 201 GLU A N 1
ATOM 1606 C CA . GLU A 1 201 ? -5.220 2.160 32.072 1.00 38.31 201 GLU A CA 1
ATOM 1607 C C . GLU A 1 201 ? -4.302 3.100 31.291 1.00 38.31 201 GLU A C 1
ATOM 1609 O O . GLU A 1 201 ? -4.285 4.290 31.574 1.00 38.31 201 GLU A O 1
ATOM 1614 N N . LEU A 1 202 ? -3.627 2.634 30.233 1.00 43.81 202 LEU A N 1
ATOM 1615 C CA . LEU A 1 202 ? -2.783 3.507 29.403 1.00 43.81 202 LEU A CA 1
ATOM 1616 C C . LEU A 1 202 ? -3.584 4.585 28.660 1.00 43.81 202 LEU A C 1
ATOM 1618 O O . LEU A 1 202 ? -3.059 5.667 28.391 1.00 43.81 202 LEU A O 1
ATOM 1622 N N . PHE A 1 203 ? -4.840 4.305 28.304 1.00 43.44 203 PHE A N 1
ATOM 1623 C CA . PHE A 1 203 ? -5.721 5.296 27.687 1.00 43.44 203 PHE A CA 1
ATOM 1624 C C . PHE A 1 203 ? -6.215 6.315 28.725 1.00 43.44 203 PHE A C 1
ATOM 1626 O O . PHE A 1 203 ? -6.267 7.505 28.423 1.00 43.44 203 PHE A O 1
ATOM 1633 N N . LEU A 1 204 ? -6.509 5.872 29.953 1.00 44.38 204 LEU A N 1
ATOM 1634 C CA . LEU A 1 204 ? -6.896 6.729 31.075 1.00 44.38 204 LEU A CA 1
ATOM 1635 C C . LEU A 1 204 ? -5.727 7.610 31.533 1.00 44.38 204 LEU A C 1
ATOM 1637 O O . LEU A 1 204 ? -5.892 8.819 31.635 1.00 44.38 204 LEU A O 1
ATOM 1641 N N . GLU A 1 205 ? -4.534 7.047 31.725 1.00 44.84 205 GLU A N 1
ATOM 1642 C CA . GLU A 1 205 ? -3.336 7.787 32.134 1.00 44.84 205 GLU A CA 1
ATOM 1643 C C . GLU A 1 205 ? -2.882 8.780 31.061 1.00 44.84 205 GLU A C 1
ATOM 1645 O O . GLU A 1 205 ? -2.549 9.922 31.376 1.00 44.84 205 GLU A O 1
ATOM 1650 N N . ALA A 1 206 ? -2.939 8.405 29.778 1.00 46.59 206 ALA A N 1
ATOM 1651 C CA . ALA A 1 206 ? -2.646 9.337 28.692 1.00 46.59 206 ALA A CA 1
ATOM 1652 C C . ALA A 1 206 ? -3.678 10.476 28.613 1.00 46.59 206 ALA A C 1
ATOM 1654 O O . ALA A 1 206 ? -3.303 11.615 28.335 1.00 46.59 206 ALA A O 1
ATOM 1655 N N . MET A 1 207 ? -4.960 10.200 28.882 1.00 44.88 207 MET A N 1
ATOM 1656 C CA . MET A 1 207 ? -6.014 11.220 28.939 1.00 44.88 207 MET A CA 1
ATOM 1657 C C . MET A 1 207 ? -5.875 12.129 30.170 1.00 44.88 207 MET A C 1
ATOM 1659 O O . MET A 1 207 ? -6.071 13.335 30.046 1.00 44.88 207 MET A O 1
ATOM 1663 N N . ILE A 1 208 ? -5.482 11.587 31.327 1.00 52.19 208 ILE A N 1
ATOM 1664 C CA . ILE A 1 208 ? -5.220 12.346 32.561 1.00 52.19 208 ILE A CA 1
ATOM 1665 C C . ILE A 1 208 ? -4.005 13.263 32.380 1.00 52.19 208 ILE A C 1
ATOM 1667 O O . ILE A 1 208 ? -4.082 14.444 32.712 1.00 52.19 208 ILE A O 1
ATOM 1671 N N . LEU A 1 209 ? -2.914 12.771 31.788 1.00 46.34 209 LEU A N 1
ATOM 1672 C CA . LEU A 1 209 ? -1.718 13.579 31.521 1.00 46.34 209 LEU A CA 1
ATOM 1673 C C . LEU A 1 209 ? -1.978 14.668 30.468 1.00 46.3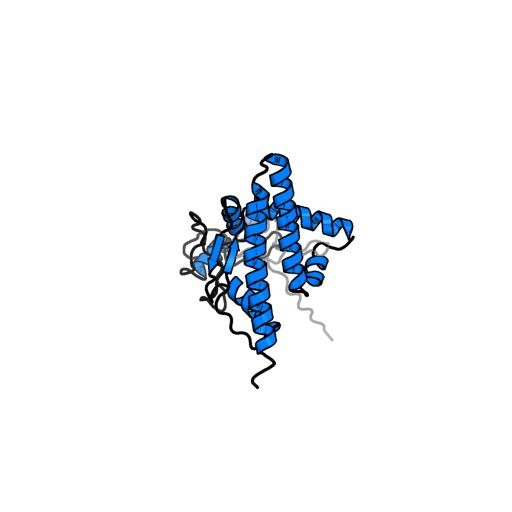4 209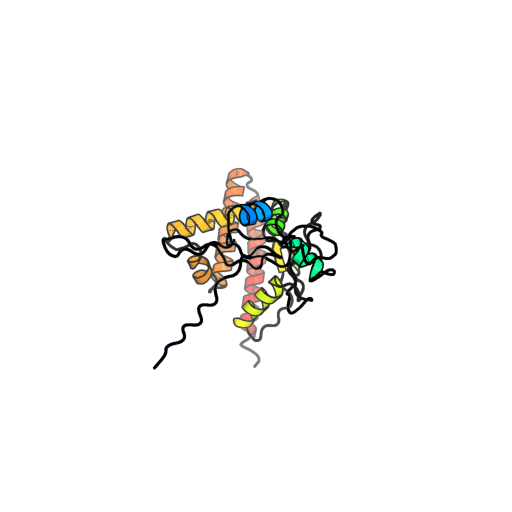 LEU A C 1
ATOM 1675 O O . LEU A 1 209 ? -1.519 15.798 30.623 1.00 46.34 209 LEU A O 1
ATOM 1679 N N . LEU A 1 210 ? -2.771 14.372 29.431 1.00 48.34 210 LEU A N 1
ATOM 1680 C CA . LEU A 1 210 ? -3.210 15.383 28.461 1.00 48.34 210 LEU A CA 1
ATOM 1681 C C . LEU A 1 210 ? -4.140 16.429 29.097 1.00 48.34 210 LEU A C 1
ATOM 1683 O O . LEU A 1 210 ? -4.057 17.603 28.743 1.00 48.34 210 LEU A O 1
ATOM 1687 N N . ALA A 1 211 ? -4.993 16.033 30.046 1.00 46.19 211 ALA A N 1
ATOM 1688 C CA . ALA A 1 211 ? -5.836 16.959 30.797 1.00 46.19 211 ALA A CA 1
ATOM 1689 C C . ALA A 1 211 ? -5.010 17.848 31.743 1.00 46.19 211 ALA A C 1
ATOM 1691 O O . ALA A 1 211 ? -5.268 19.046 31.819 1.00 46.19 211 ALA A O 1
ATOM 1692 N N . GLN A 1 212 ? -3.979 17.307 32.400 1.00 44.84 212 GLN A N 1
ATOM 1693 C CA . GLN A 1 212 ? -3.072 18.075 33.262 1.00 44.84 212 GLN A CA 1
ATOM 1694 C C . GLN A 1 212 ? -2.274 19.125 32.472 1.00 44.84 212 GLN A C 1
ATOM 1696 O O . GLN A 1 212 ? -2.209 20.278 32.894 1.00 44.84 212 GLN A O 1
ATOM 1701 N N . ASP A 1 213 ? -1.766 18.787 31.283 1.00 41.69 213 ASP A N 1
ATOM 1702 C CA . ASP A 1 213 ? -1.069 19.747 30.409 1.00 41.69 213 ASP A CA 1
ATOM 1703 C C . ASP A 1 213 ? -1.991 20.868 29.879 1.00 41.69 213 ASP A C 1
ATOM 1705 O O . ASP A 1 213 ? -1.531 21.982 29.608 1.00 41.69 213 ASP A O 1
ATOM 1709 N N . ILE A 1 214 ? -3.295 20.600 29.730 1.00 41.72 214 ILE A N 1
ATOM 1710 C CA . ILE A 1 214 ? -4.302 21.601 29.333 1.00 41.72 214 ILE A CA 1
ATOM 1711 C C . ILE A 1 214 ? -4.676 22.500 30.521 1.00 41.72 214 ILE A C 1
ATOM 1713 O O . ILE A 1 214 ? -4.764 23.718 30.359 1.00 41.72 214 ILE A O 1
ATOM 1717 N N . VAL A 1 215 ? -4.836 21.933 31.721 1.00 41.53 215 VAL A N 1
ATOM 1718 C CA . VAL A 1 215 ? -5.156 22.681 32.951 1.00 41.53 215 VAL A CA 1
ATOM 1719 C C . VAL A 1 215 ? -4.020 23.633 33.337 1.00 41.53 215 VAL A C 1
ATOM 1721 O O . VAL A 1 215 ? -4.286 24.787 33.670 1.00 41.53 215 VAL A O 1
ATOM 1724 N N . ILE A 1 216 ? -2.762 23.203 33.201 1.00 44.81 216 ILE A N 1
ATOM 1725 C CA . ILE A 1 216 ? -1.586 24.031 33.519 1.00 44.81 216 ILE A CA 1
ATOM 1726 C C . ILE A 1 216 ? -1.423 25.203 32.531 1.00 44.81 216 ILE A C 1
ATOM 1728 O O . ILE A 1 216 ? -0.902 26.250 32.907 1.00 44.81 216 ILE A O 1
ATOM 1732 N N . LYS A 1 217 ? -1.895 25.076 31.281 1.00 41.47 217 LYS A N 1
ATOM 1733 C CA . LYS A 1 217 ? -1.765 26.134 30.260 1.00 41.47 217 LYS A CA 1
ATOM 1734 C C . LYS A 1 217 ? -2.952 27.083 30.145 1.00 41.47 217 LYS A C 1
ATOM 1736 O O . LYS A 1 217 ? -2.758 28.193 29.661 1.00 41.47 217 LYS A O 1
ATOM 1741 N N . CYS A 1 218 ? -4.155 26.670 30.542 1.00 36.97 218 CYS A N 1
ATOM 1742 C CA . CYS A 1 218 ? -5.360 27.478 30.333 1.00 36.97 218 CYS A CA 1
ATOM 1743 C C . CYS A 1 218 ? -5.929 28.149 31.585 1.00 36.97 218 CYS A C 1
ATOM 1745 O O . CYS A 1 218 ? -6.852 28.936 31.420 1.00 36.97 218 CYS A O 1
ATOM 1747 N N . GLY A 1 219 ? -5.414 27.894 32.795 1.00 38.88 219 GLY A N 1
ATOM 1748 C CA . GLY A 1 219 ? -5.772 28.680 33.988 1.00 38.88 219 GLY A CA 1
ATOM 1749 C C . GLY A 1 219 ? -7.281 28.855 34.223 1.00 38.88 219 GLY A C 1
ATOM 1750 O O . GLY A 1 219 ? -7.699 29.895 34.720 1.00 38.88 219 GLY A O 1
ATOM 1751 N N . LEU A 1 220 ? -8.109 27.879 33.829 1.00 37.28 220 LEU A N 1
ATOM 1752 C CA . LEU A 1 220 ? -9.566 27.963 33.940 1.00 37.28 220 LEU A CA 1
ATOM 1753 C C . LEU A 1 220 ? -10.083 26.938 34.951 1.00 37.28 220 LEU A C 1
ATOM 1755 O O . LEU A 1 220 ? -10.057 25.728 34.726 1.00 37.28 220 LEU A O 1
ATOM 1759 N N . GLN A 1 221 ? -10.593 27.463 36.060 1.00 42.38 221 GLN A N 1
ATOM 1760 C CA . GLN A 1 221 ? -11.075 26.752 37.245 1.00 42.38 221 GLN A CA 1
ATOM 1761 C C . GLN A 1 221 ? -12.445 26.063 37.055 1.00 42.38 221 GLN A C 1
ATOM 1763 O O . GLN A 1 221 ? -13.064 25.621 38.017 1.00 42.38 221 GLN A O 1
ATOM 1768 N N . THR A 1 222 ? -12.930 25.926 35.817 1.00 42.28 222 THR A N 1
ATOM 1769 C CA . THR A 1 222 ? -14.254 25.358 35.497 1.00 42.28 222 THR A CA 1
ATOM 1770 C C . THR A 1 222 ? -14.221 23.919 34.963 1.00 42.28 222 THR A C 1
ATOM 1772 O O . THR A 1 222 ? -15.266 23.333 34.689 1.00 42.28 222 THR A O 1
ATOM 1775 N N . THR A 1 223 ? -13.052 23.278 34.871 1.00 47.00 223 THR A N 1
ATOM 1776 C CA . THR A 1 223 ? -12.911 21.910 34.325 1.00 47.00 223 THR A CA 1
ATOM 1777 C C . THR A 1 223 ? -13.264 20.781 35.301 1.00 47.00 223 THR A C 1
ATOM 1779 O O . THR A 1 223 ? -13.439 19.639 34.868 1.00 47.00 223 THR A O 1
ATOM 1782 N N . LEU A 1 224 ? -13.458 21.069 36.596 1.00 42.06 224 LEU A N 1
ATOM 1783 C CA . LEU A 1 224 ? -13.803 20.036 37.584 1.00 42.06 224 LEU A CA 1
ATOM 1784 C C . LEU A 1 224 ? -15.220 19.461 37.377 1.00 42.06 224 LEU A C 1
ATOM 1786 O O . LEU A 1 224 ? -15.443 18.274 37.609 1.00 42.06 224 LEU A O 1
ATOM 1790 N N . GLN A 1 225 ? -16.166 20.260 36.867 1.00 39.84 225 GLN A N 1
ATOM 1791 C CA . GLN A 1 225 ? -17.529 19.787 36.580 1.00 39.84 225 GLN A CA 1
ATOM 1792 C C . GLN A 1 225 ? -17.598 18.904 35.320 1.00 39.84 225 GLN A C 1
ATOM 1794 O O . GLN A 1 225 ? -18.381 17.955 35.282 1.00 39.84 225 GLN A O 1
ATOM 1799 N N . PHE A 1 226 ? -16.728 19.131 34.329 1.00 41.06 226 PHE A N 1
ATOM 1800 C CA . PHE A 1 226 ? -16.630 18.271 33.141 1.00 41.06 226 PHE A CA 1
ATOM 1801 C C . PHE A 1 226 ? -15.988 16.910 33.455 1.00 41.06 226 PHE A C 1
ATOM 1803 O O . PHE A 1 226 ? -16.440 15.884 32.946 1.00 41.06 226 PHE A O 1
ATOM 1810 N N . LEU A 1 227 ? -14.984 16.879 34.338 1.00 41.34 227 LEU A N 1
ATOM 1811 C CA . LEU A 1 227 ? -14.363 15.632 34.802 1.00 41.34 227 LEU A CA 1
ATOM 1812 C C . LEU A 1 227 ? -15.323 14.807 35.672 1.00 41.34 227 LEU A C 1
ATOM 1814 O O . LEU A 1 227 ? -15.436 13.600 35.469 1.00 41.34 227 LEU A O 1
ATOM 1818 N N . MET A 1 228 ? -16.097 15.448 36.552 1.00 36.78 228 MET A N 1
ATOM 1819 C CA . MET A 1 228 ? -17.154 14.777 37.321 1.00 36.78 228 MET A CA 1
ATOM 1820 C C . MET A 1 228 ? -18.268 14.217 36.416 1.00 36.78 228 MET A C 1
ATOM 1822 O O . MET A 1 228 ? -18.722 13.094 36.625 1.00 36.78 228 MET A O 1
ATOM 1826 N N . GLY A 1 229 ? -18.663 14.940 35.360 1.00 34.81 229 GLY A N 1
ATOM 1827 C CA . GLY A 1 229 ? -19.660 14.464 34.392 1.00 34.81 229 GLY A CA 1
ATOM 1828 C C . GLY A 1 229 ? -19.214 13.226 33.601 1.00 34.81 229 GLY A C 1
ATOM 1829 O O . GLY A 1 229 ? -20.001 12.301 33.397 1.00 34.81 229 GLY A O 1
ATOM 1830 N N . ILE A 1 230 ? -17.937 13.155 33.210 1.00 39.38 230 ILE A N 1
ATOM 1831 C CA . ILE A 1 230 ? -17.369 11.999 32.491 1.00 39.38 230 ILE A CA 1
ATOM 1832 C C . ILE A 1 230 ? -17.199 10.788 33.426 1.00 39.38 230 ILE A C 1
ATOM 1834 O O . ILE A 1 230 ? -17.478 9.655 33.021 1.00 39.38 230 ILE A O 1
ATOM 1838 N N . VAL A 1 231 ? -16.831 11.012 34.693 1.00 38.00 231 VAL A N 1
ATOM 1839 C CA . VAL A 1 231 ? -16.731 9.952 35.714 1.00 38.00 231 VAL A CA 1
ATOM 1840 C C . VAL A 1 231 ? -18.105 9.350 36.045 1.00 38.00 231 VAL A C 1
ATOM 1842 O O . VAL A 1 231 ? -18.207 8.135 36.226 1.00 38.00 231 VAL A O 1
ATOM 1845 N N . ILE A 1 232 ? -19.184 10.143 36.042 1.00 39.56 232 ILE A N 1
ATOM 1846 C CA . ILE A 1 232 ? -20.554 9.650 36.288 1.00 39.56 232 ILE A CA 1
ATOM 1847 C C . ILE A 1 232 ? -21.090 8.821 35.103 1.00 39.56 232 ILE A C 1
ATOM 1849 O O . ILE A 1 232 ? -21.765 7.809 35.307 1.00 39.56 232 ILE A O 1
ATOM 1853 N N . ILE A 1 233 ? -20.751 9.177 33.857 1.00 39.50 233 ILE A N 1
ATOM 1854 C CA . ILE A 1 233 ? -21.138 8.380 32.677 1.00 39.50 233 ILE A CA 1
ATOM 1855 C C . ILE A 1 233 ? -20.375 7.044 32.648 1.00 39.50 233 ILE A C 1
ATOM 1857 O O . ILE A 1 233 ? -20.963 6.007 32.331 1.00 39.50 233 ILE A O 1
ATOM 1861 N N . GLN A 1 234 ? -19.097 7.024 33.046 1.00 40.66 234 GLN A N 1
ATOM 1862 C CA . GLN A 1 234 ? -18.313 5.785 33.082 1.00 40.66 234 GLN A CA 1
ATOM 1863 C C . GLN A 1 234 ? -18.617 4.881 34.277 1.00 40.66 234 GLN A C 1
ATOM 1865 O O . GLN A 1 234 ? -18.655 3.668 34.093 1.00 40.66 234 GLN A O 1
ATOM 1870 N N . THR A 1 235 ? -18.925 5.410 35.464 1.00 35.00 235 THR A N 1
ATOM 1871 C CA . THR A 1 235 ? -19.405 4.567 36.578 1.00 35.00 235 THR A CA 1
ATOM 1872 C C . THR A 1 235 ? -20.757 3.939 36.261 1.00 35.00 235 THR A C 1
ATOM 1874 O O . THR A 1 235 ? -20.974 2.787 36.623 1.00 35.00 235 THR A O 1
ATOM 1877 N N . ARG A 1 236 ? -21.630 4.604 35.489 1.00 31.92 236 ARG A N 1
ATOM 1878 C CA . ARG A 1 236 ? -22.867 3.987 34.981 1.00 31.92 236 ARG A CA 1
ATOM 1879 C C . ARG A 1 236 ? -22.617 2.912 33.922 1.00 31.9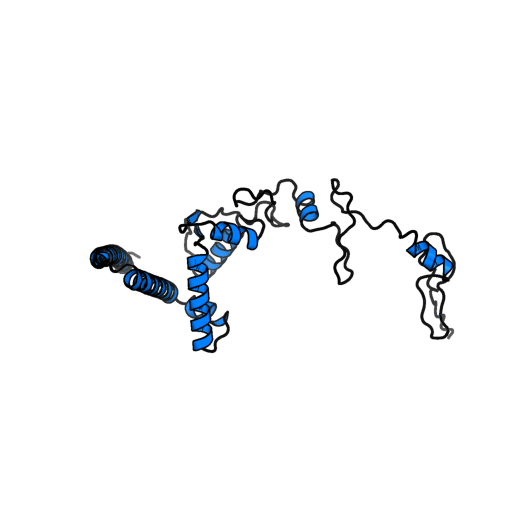2 236 ARG A C 1
ATOM 1881 O O . ARG A 1 236 ? -23.274 1.881 33.984 1.00 31.92 236 ARG A O 1
ATOM 1888 N N . LEU A 1 237 ? -21.649 3.078 33.015 1.00 33.47 237 LEU A N 1
ATOM 1889 C CA . LEU A 1 237 ? -21.253 2.009 32.080 1.00 33.47 237 LEU A CA 1
ATOM 1890 C C . LEU A 1 237 ? -20.551 0.835 32.784 1.00 33.47 237 LEU A C 1
ATOM 1892 O O . LEU A 1 237 ? -20.752 -0.312 32.396 1.00 33.47 237 LEU A O 1
ATOM 1896 N N . PHE A 1 238 ? -19.779 1.102 33.837 1.00 33.31 238 PHE A N 1
ATOM 1897 C CA . PHE A 1 238 ? -19.109 0.084 34.646 1.00 33.31 238 PHE A CA 1
ATOM 1898 C C . PHE A 1 238 ? -20.095 -0.664 35.558 1.00 33.31 238 PHE A C 1
ATOM 1900 O O . PHE A 1 238 ? -20.006 -1.882 35.672 1.00 33.31 238 PHE A O 1
ATOM 1907 N N . LEU A 1 239 ? -21.099 0.020 36.122 1.00 32.94 239 LEU A N 1
ATOM 1908 C CA . LEU A 1 239 ? -22.212 -0.593 36.863 1.00 32.94 239 LEU A CA 1
ATOM 1909 C C . LEU A 1 239 ? -23.177 -1.356 35.942 1.00 32.94 239 LEU A C 1
ATOM 1911 O O . LEU A 1 239 ? -23.689 -2.400 36.340 1.00 32.94 239 LEU A O 1
ATOM 1915 N N . TRP A 1 240 ? -23.378 -0.904 34.699 1.00 32.12 240 TRP A N 1
ATOM 1916 C CA . TRP A 1 240 ? -24.134 -1.648 33.683 1.00 32.12 240 TRP A CA 1
ATOM 1917 C C . TRP A 1 240 ? -23.373 -2.903 33.220 1.00 32.12 240 TRP A C 1
ATOM 1919 O O . TRP A 1 240 ? -23.965 -3.970 33.082 1.00 32.12 240 TRP A O 1
ATOM 1929 N N . TRP A 1 241 ? -22.042 -2.829 33.089 1.00 32.78 241 TRP A N 1
ATOM 1930 C CA . TRP A 1 241 ? -21.194 -3.983 32.765 1.00 32.78 241 TRP A CA 1
ATOM 1931 C C . TRP A 1 241 ? -21.042 -4.971 33.938 1.00 32.78 241 TRP A C 1
ATOM 1933 O O . TRP A 1 241 ? -21.074 -6.182 33.722 1.00 32.78 241 TRP A O 1
ATOM 1943 N N . MET A 1 242 ? -20.973 -4.482 35.183 1.00 28.58 242 MET A N 1
ATOM 1944 C CA . MET A 1 242 ? -21.038 -5.303 36.405 1.00 28.58 242 MET A CA 1
ATOM 1945 C C . MET A 1 242 ? -22.417 -5.963 36.578 1.00 28.58 242 MET A C 1
ATOM 1947 O O . MET A 1 242 ? -22.485 -7.139 36.927 1.00 28.58 242 MET A O 1
ATOM 1951 N N . SER A 1 243 ? -23.512 -5.269 36.243 1.00 31.47 243 SER A N 1
ATOM 1952 C CA . SER A 1 243 ? -24.871 -5.842 36.271 1.00 31.47 243 SER A CA 1
ATOM 1953 C C . SER A 1 243 ? -25.072 -6.920 35.198 1.00 31.47 243 SER A C 1
ATOM 1955 O O . SER A 1 243 ? -25.731 -7.926 35.450 1.00 31.47 243 SER A O 1
ATOM 1957 N N . CYS A 1 244 ? -24.433 -6.783 34.031 1.00 29.69 244 CYS A N 1
ATOM 1958 C CA . CYS A 1 244 ? -24.390 -7.842 33.015 1.00 29.69 244 CYS A CA 1
ATOM 1959 C C . CYS A 1 244 ? -23.501 -9.037 33.406 1.00 29.69 244 CYS A C 1
ATOM 1961 O O . CYS A 1 244 ? -23.647 -10.107 32.823 1.00 29.69 244 CYS A O 1
ATOM 1963 N N . ARG A 1 245 ? -22.602 -8.892 34.391 1.00 29.17 245 ARG A N 1
ATOM 1964 C CA . ARG A 1 245 ? -21.792 -9.998 34.932 1.00 29.17 245 ARG A CA 1
ATOM 1965 C C . ARG A 1 245 ? -22.445 -10.714 36.116 1.00 29.17 245 ARG A C 1
ATOM 1967 O O . ARG A 1 245 ? -22.149 -11.886 36.312 1.00 29.17 245 ARG A O 1
ATOM 1974 N N . LEU A 1 246 ? -23.343 -10.063 36.861 1.00 28.27 246 LEU A N 1
ATOM 1975 C CA . LEU A 1 246 ? -24.121 -10.729 37.915 1.00 28.27 246 LEU A CA 1
ATOM 1976 C C . LEU A 1 246 ? -25.348 -11.496 37.388 1.00 28.27 246 LEU A C 1
ATOM 1978 O O . LEU A 1 246 ? -25.779 -12.442 38.035 1.00 28.27 246 LEU A O 1
ATOM 1982 N N . ASN A 1 247 ? -25.863 -11.170 36.198 1.00 28.20 247 ASN A N 1
ATOM 1983 C CA . ASN A 1 247 ? -26.988 -11.893 35.579 1.00 28.20 247 ASN A CA 1
ATOM 1984 C C . ASN A 1 247 ? -26.583 -13.065 34.658 1.00 28.20 247 ASN A C 1
ATOM 1986 O O . ASN A 1 247 ? -27.442 -13.626 33.993 1.00 28.20 247 ASN A O 1
ATOM 1990 N N . ILE A 1 248 ? -25.305 -13.468 34.622 1.00 33.12 248 ILE A N 1
ATOM 1991 C CA . ILE A 1 248 ? -24.825 -14.673 33.896 1.00 33.12 248 ILE A CA 1
ATOM 1992 C C . ILE A 1 248 ? -24.335 -15.746 34.898 1.00 33.12 248 ILE A C 1
ATOM 1994 O O . ILE A 1 248 ? -23.485 -16.583 34.619 1.00 33.12 248 ILE A O 1
ATOM 1998 N N . LEU A 1 249 ? -24.889 -15.714 36.112 1.00 30.48 249 LEU A N 1
ATOM 1999 C CA . LEU A 1 249 ? -24.892 -16.833 37.065 1.00 30.48 249 LEU A CA 1
ATOM 2000 C C . LEU A 1 249 ? -26.322 -17.295 37.398 1.00 30.48 249 LEU A C 1
ATOM 2002 O O . LEU A 1 249 ? -26.513 -18.190 38.214 1.00 30.48 249 LEU A O 1
ATOM 2006 N N . ALA A 1 250 ? -27.322 -16.737 36.713 1.00 30.06 250 ALA A N 1
ATOM 2007 C CA . ALA A 1 250 ? -28.674 -17.262 36.654 1.00 30.06 250 ALA A CA 1
ATOM 2008 C C . ALA A 1 250 ? -29.037 -17.457 35.180 1.00 30.06 250 ALA A C 1
ATOM 2010 O O . ALA A 1 250 ? -28.944 -16.521 34.395 1.00 30.06 250 ALA A O 1
ATOM 2011 N N . MET A 1 251 ? -29.486 -18.668 34.856 1.00 27.50 251 MET A N 1
ATOM 2012 C CA . MET A 1 251 ? -29.836 -19.184 33.526 1.00 27.50 251 MET A CA 1
ATOM 2013 C C . MET A 1 251 ? -28.656 -19.782 32.742 1.00 27.50 251 MET A C 1
ATOM 2015 O O . MET A 1 251 ? -27.951 -19.089 32.016 1.00 27.50 251 MET A O 1
ATOM 2019 N N . PHE A 1 252 ? -28.490 -21.089 32.991 1.00 39.41 252 PHE A N 1
ATOM 2020 C CA . PHE A 1 252 ? -28.067 -22.179 32.098 1.00 39.41 252 PHE A CA 1
ATOM 2021 C C . PHE A 1 252 ? -27.451 -21.815 30.741 1.00 39.41 252 PHE A C 1
ATOM 2023 O O . PHE A 1 252 ? -28.152 -21.197 29.908 1.00 39.41 252 PHE A O 1
#

Foldseek 3Di:
DDDPPPPPQDAAPQVPGRHGFDADPVRDGDNHNDDVSVVCCVVVPDPAQAAPQPVGRHHFDADPVRDTDNGVDPQSVCCRLCVPADFAQQPPGRGGFDADSVHNLATANHNDPVSLVVSLQPDPAKDKAWDDCSYPVNVVVVVVVCVVVVPDDDPTDIDIRHRPVLVVVVVVVLVVVCVVVVHDSVVVVVPQVVDPVSVVVVVVVSVVVVVVVVCVPPVDPPCVVVVVVVVVVVVVVVVVVVVVVVCVVPDD

Nearest PDB structures (foldseek):
  4f0e-assembly1_D-3  TM=8.205E-01  e=1.845E-01  Homo sapiens
  7f41-assembly1_B  TM=8.019E-01  e=1.967E-01  Homo sapiens
  7f43-assembly1_A  TM=7.798E-01  e=3.075E-01  Homo sapiens
  3gey-assembly1_D  TM=8.272E-01  e=1.722E+00  Homo sapiens
  3gey-assembly1_A  TM=8.112E-01  e=1.836E+00  Homo sapiens

Sequence (252 aa):
MQLKMSSSRQICSRNGCRKVAYVESNGFIHPYCGRTCAFEVLNNPPPTPRCKNPVCSRQRYIDPSGIQYDYCGKNCARQHLNPKALNCSRPNCQKRVYTDPQDKKKFYSYCSSACYWSECSTLTATQLSLLNKNDLDYIWAHQRFISMLPNAKIKGIFRLQMPKKLVDAHQKLKKRMANQNRLSLNANLHQHVRSVAGCVELFLEAMILLAQDIVIKCGLQTTLQFLMGIVIIQTRLFLWWMSCRLNILAMF

Solvent-accessible surface area (backbone atoms only — not comparable to full-atom values): 14920 Å² total; per-residue (Å²): 136,84,82,81,76,81,74,78,74,57,54,18,72,45,90,94,48,86,48,54,30,32,65,47,97,87,68,52,72,43,68,27,52,42,69,68,55,46,50,49,43,70,77,54,58,74,83,69,62,53,20,71,26,93,94,41,87,48,53,35,33,61,48,99,86,68,55,74,42,69,25,51,40,75,64,47,43,45,47,59,79,40,76,80,53,54,61,20,70,52,86,95,40,88,45,56,24,53,53,42,90,91,43,78,76,31,29,44,64,42,54,41,71,70,55,48,53,55,52,28,57,73,35,91,56,74,44,79,43,79,52,52,81,46,24,48,68,38,46,54,54,49,54,57,49,36,75,77,40,76,88,65,84,84,90,78,53,66,47,79,44,53,20,41,72,60,51,52,51,52,50,49,51,53,52,52,54,24,62,74,65,76,43,59,84,68,55,61,58,64,68,40,70,75,35,76,63,49,59,49,49,54,51,49,52,53,48,52,53,53,47,50,59,49,51,76,72,60,78,61,94,70,56,65,63,58,53,52,53,54,51,55,56,48,52,50,52,49,51,51,52,50,51,61,59,65,56,71,81,56,81,133

Secondary structure (DSSP, 8-state):
--------PPBPSSTT--SBPPB-TTSPBPSSSSHHHHHHHHHS---PPBPSSTT--SBPPB-TT-PBPSSSSHHHHHHHH-TTPPBPSSTT--PBPPB-SS-TT-B-SSS-HHHHHHHHHH-SS-EEEEPPTTBHHHHHHHHHHHHH-TT------EEEE--HHHHHHHHHHHHHHHHHTT--TTHHHHHHTT-HHHHHHHHHHHHHHHHHHHHHHH--TTHHHHHHHHHHHHHHHHHHHHHHHHTTSS--

Mean pre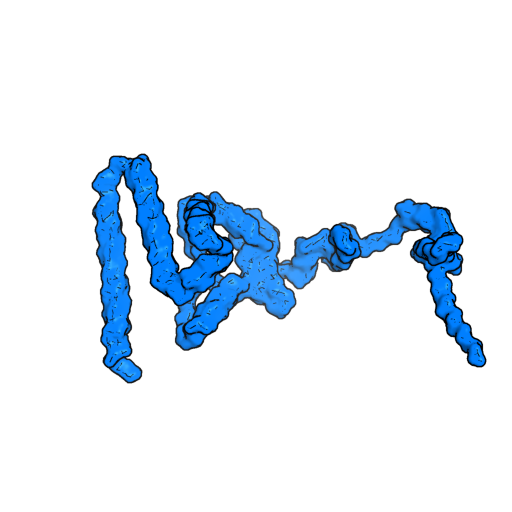dicted aligned error: 18.32 Å

Organism: NCBI:txid588596

pLDDT: mean 71.92, std 22.71, range [27.5, 94.62]